Protein AF-A0A847LIS9-F1 (afdb_monomer_lite)

Foldseek 3Di:
DDDDDDDDPDPPPPVPDPPPPPLPLQPFPAWAWAWDDDPPLQVQKTKTFIFGAHVPGHTDADPNHDPVVCVVCVVVSVVRVVVNCCCPVPVVVVKDKDWPDKDFDDLVRLLCLQQQPDPDFDPSSPPVSSVVSSVVCVVQVPFWTKMKIWMWIQDPVRDIDIWIKIWIWGCDPDRPDTIMIMIHGRDDPPDPDDD

Structure (mmCIF, N/CA/C/O backbone):
data_AF-A0A847LIS9-F1
#
_entry.id   AF-A0A847LIS9-F1
#
loop_
_atom_site.group_PDB
_atom_site.id
_atom_site.type_symbol
_atom_site.label_atom_id
_atom_site.label_alt_id
_atom_site.label_comp_id
_atom_site.label_asym_id
_atom_site.label_entity_id
_atom_site.label_seq_id
_atom_site.pdbx_PDB_ins_code
_atom_site.Cartn_x
_atom_site.Cartn_y
_atom_site.Cartn_z
_atom_site.occupancy
_atom_site.B_iso_or_equiv
_atom_site.auth_seq_id
_atom_site.auth_comp_id
_atom_site.auth_asym_id
_atom_site.auth_atom_id
_atom_site.pdbx_PDB_model_num
ATOM 1 N N . MET A 1 1 ? -47.765 12.100 68.888 1.00 40.91 1 MET A N 1
ATOM 2 C CA . MET A 1 1 ? -46.438 11.444 68.879 1.00 40.91 1 MET A CA 1
ATOM 3 C C . MET A 1 1 ? -46.023 11.161 67.444 1.00 40.91 1 MET A C 1
ATOM 5 O O . MET A 1 1 ? -46.872 11.082 66.569 1.00 40.91 1 MET A O 1
ATOM 9 N N . VAL A 1 2 ? -44.715 11.180 67.219 1.00 39.94 2 VAL A N 1
ATOM 10 C CA . VAL A 1 2 ? -44.014 11.573 65.989 1.00 39.94 2 VAL A CA 1
ATOM 11 C C . VAL A 1 2 ? -44.046 10.501 64.884 1.00 39.94 2 VAL A C 1
ATOM 13 O O . VAL A 1 2 ? -43.904 9.316 65.154 1.00 39.94 2 VAL A O 1
ATOM 16 N N . ARG A 1 3 ? -44.211 10.958 63.632 1.00 44.00 3 ARG A N 1
ATOM 17 C CA . ARG A 1 3 ? -44.076 10.200 62.370 1.00 44.00 3 ARG A CA 1
ATOM 18 C C . ARG A 1 3 ? -42.612 9.832 62.064 1.00 44.00 3 ARG A C 1
ATOM 20 O O . ARG A 1 3 ? -41.759 10.705 62.203 1.00 44.00 3 ARG A O 1
ATOM 27 N N . PRO A 1 4 ? -42.378 8.703 61.378 1.00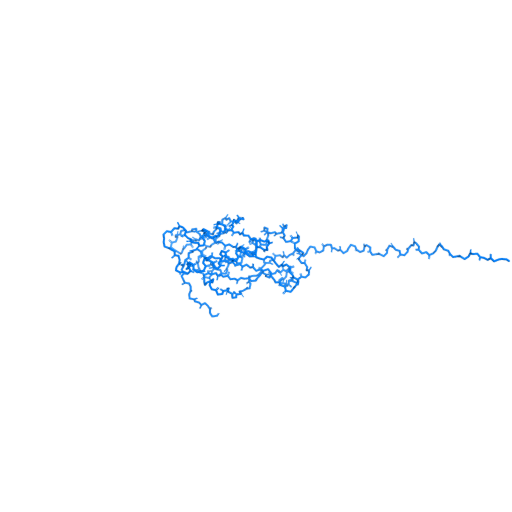 50.84 4 PRO A N 1
ATOM 28 C CA . PRO A 1 4 ? -41.401 8.606 60.288 1.00 50.84 4 PRO A CA 1
ATOM 29 C C . PRO A 1 4 ? -42.173 8.313 58.980 1.00 50.84 4 PRO A C 1
ATOM 31 O O . PRO A 1 4 ? -42.824 7.286 58.856 1.00 50.84 4 PRO A O 1
ATOM 34 N N . ARG A 1 5 ? -42.428 9.258 58.065 1.00 43.56 5 ARG A N 1
ATOM 35 C CA . ARG A 1 5 ? -41.539 9.911 57.080 1.00 43.56 5 ARG A CA 1
ATOM 36 C C . ARG A 1 5 ? -40.676 8.949 56.244 1.00 43.56 5 ARG A C 1
ATOM 38 O O . ARG A 1 5 ? -39.644 8.483 56.693 1.00 43.56 5 ARG A O 1
ATOM 45 N N . CYS A 1 6 ? -41.112 8.816 54.986 1.00 43.69 6 CYS A N 1
ATOM 46 C CA . CYS A 1 6 ? -40.311 8.892 53.760 1.00 43.69 6 CYS A CA 1
ATOM 47 C C . CYS A 1 6 ? -39.186 7.869 53.553 1.00 43.69 6 CYS A C 1
ATOM 49 O O . CYS A 1 6 ? -38.056 8.177 53.898 1.00 43.69 6 CYS A O 1
ATOM 51 N N . LEU A 1 7 ? -39.446 6.764 52.834 1.00 46.50 7 LEU A N 1
ATOM 52 C CA . LEU A 1 7 ? -38.414 6.132 51.984 1.00 46.50 7 LEU A CA 1
ATOM 53 C C . LEU A 1 7 ? -38.957 5.089 50.981 1.00 46.50 7 LEU A C 1
ATOM 55 O O . LEU A 1 7 ? -38.409 4.011 50.850 1.00 46.50 7 LEU A O 1
ATOM 59 N N . PHE A 1 8 ? -40.041 5.377 50.251 1.00 42.62 8 PHE A N 1
ATOM 60 C CA . PHE A 1 8 ? -40.484 4.502 49.140 1.00 42.62 8 PHE A CA 1
ATOM 61 C C . PHE A 1 8 ? -40.988 5.301 47.926 1.00 42.62 8 PHE A C 1
ATOM 63 O O . PHE A 1 8 ? -41.976 4.973 47.280 1.00 42.62 8 PHE A O 1
ATOM 70 N N . ARG A 1 9 ? -40.303 6.405 47.617 1.00 45.56 9 ARG A N 1
ATOM 71 C CA . ARG A 1 9 ? -40.480 7.174 46.375 1.00 45.56 9 ARG A CA 1
ATOM 72 C C . ARG A 1 9 ? -39.111 7.486 45.782 1.00 45.56 9 ARG A C 1
ATOM 74 O O . ARG A 1 9 ? -38.687 8.629 45.843 1.00 45.56 9 ARG A O 1
ATOM 81 N N . LEU A 1 10 ? -38.386 6.474 45.300 1.00 44.41 10 LEU A N 1
ATOM 82 C CA . LEU A 1 10 ? -37.158 6.689 44.512 1.00 44.41 10 LEU A CA 1
ATOM 83 C C . LEU A 1 10 ? -36.644 5.426 43.795 1.00 44.41 10 LEU A C 1
ATOM 85 O O . LEU A 1 10 ? -35.454 5.296 43.552 1.00 44.41 10 LEU A O 1
ATOM 89 N N . MET A 1 11 ? -37.522 4.483 43.434 1.00 47.94 11 MET A N 1
ATOM 90 C CA . MET A 1 11 ? -37.120 3.246 42.737 1.00 47.94 11 MET A CA 1
ATOM 91 C C . MET A 1 11 ? -37.977 2.952 41.498 1.00 47.94 11 MET A C 1
ATOM 93 O O . MET A 1 11 ? -38.316 1.811 41.206 1.00 47.94 11 MET A O 1
ATOM 97 N N . SER A 1 12 ? -38.370 3.994 40.761 1.00 46.59 12 SER A N 1
ATOM 98 C CA . SER A 1 12 ? -39.067 3.812 39.473 1.00 46.59 12 SER A CA 1
ATOM 99 C C . SER A 1 12 ? -38.697 4.845 38.402 1.00 46.59 12 SER A C 1
ATOM 101 O O . SER A 1 12 ? -39.251 4.803 37.313 1.00 46.59 12 SER A O 1
ATOM 103 N N . CYS A 1 13 ? -37.726 5.730 38.669 1.00 43.84 13 CYS A N 1
ATOM 104 C CA . CYS A 1 13 ? -37.210 6.693 37.683 1.00 43.84 13 CYS A CA 1
ATOM 105 C C . CYS A 1 13 ? -35.826 6.317 37.123 1.00 43.84 13 CYS A C 1
ATOM 107 O O . CYS A 1 13 ? -35.223 7.116 36.417 1.00 43.84 13 CYS A O 1
ATOM 109 N N . LEU A 1 14 ? -35.324 5.110 37.407 1.00 44.28 14 LEU A N 1
ATOM 110 C CA . LEU A 1 14 ? -34.078 4.587 36.832 1.00 44.28 14 LEU A CA 1
ATOM 111 C C . LEU A 1 14 ? -34.353 3.478 35.801 1.00 44.28 14 LEU A C 1
ATOM 113 O O . LEU A 1 14 ? -33.676 2.463 35.752 1.00 44.28 14 LEU A O 1
ATOM 117 N N . TRP A 1 15 ? -35.392 3.675 34.994 1.00 40.94 15 TRP A N 1
ATOM 118 C CA . TRP A 1 15 ? -35.459 3.151 33.626 1.00 40.94 15 TRP A CA 1
ATOM 119 C C . TRP A 1 15 ? -35.313 4.322 32.643 1.00 40.94 15 TRP A C 1
ATOM 121 O O . TRP A 1 15 ? -35.933 4.382 31.585 1.00 40.94 15 TRP A O 1
ATOM 131 N N . LEU A 1 16 ? -34.487 5.302 33.032 1.00 41.91 16 LEU A N 1
ATOM 132 C CA . LEU A 1 16 ? -33.875 6.212 32.088 1.00 41.91 16 LEU A CA 1
ATOM 133 C C . LEU A 1 16 ? -32.873 5.397 31.267 1.00 41.91 16 LEU A C 1
ATOM 135 O O . LEU A 1 16 ? -31.856 4.944 31.781 1.00 41.91 16 LEU A O 1
ATOM 139 N N . VAL A 1 17 ? -33.160 5.315 29.973 1.00 47.50 17 VAL A N 1
ATOM 140 C CA . VAL A 1 17 ? -32.121 5.363 28.947 1.00 47.50 17 VAL A CA 1
ATOM 141 C C . VAL A 1 17 ? -31.219 4.121 28.930 1.00 47.50 17 VAL A C 1
ATOM 143 O O . VAL A 1 17 ? -30.001 4.208 28.897 1.00 47.50 17 VAL A O 1
ATOM 146 N N . THR A 1 18 ? -31.820 2.944 28.768 1.00 44.47 18 THR A N 1
ATOM 147 C CA . THR A 1 18 ? -31.329 2.050 27.708 1.00 44.47 18 THR A CA 1
ATOM 148 C C . THR A 1 18 ? -31.983 2.482 26.399 1.00 44.47 18 THR A C 1
ATOM 150 O O . THR A 1 18 ? -32.662 1.720 25.715 1.00 44.47 18 THR A O 1
ATOM 153 N N . VAL A 1 19 ? -31.764 3.751 26.026 1.00 46.00 19 VAL A N 1
ATOM 154 C CA . VAL A 1 19 ? -31.604 4.047 24.609 1.00 46.00 19 VAL A CA 1
ATOM 155 C C . VAL A 1 19 ? -30.445 3.146 24.243 1.00 46.00 19 VAL A C 1
ATOM 157 O O . VAL A 1 19 ? -29.315 3.373 24.672 1.00 46.00 19 VAL A O 1
ATOM 160 N N . ALA A 1 20 ? -30.775 2.043 23.579 1.00 42.84 20 ALA A N 1
ATOM 161 C CA . ALA A 1 20 ? -29.871 1.401 22.667 1.00 42.84 20 ALA A CA 1
ATOM 162 C C . ALA A 1 20 ? -29.345 2.538 21.796 1.00 42.84 20 ALA A C 1
ATOM 164 O O . ALA A 1 20 ? -29.971 2.927 20.813 1.00 42.84 20 ALA A O 1
ATOM 165 N N . LEU A 1 21 ? -28.237 3.147 22.228 1.00 36.59 21 LEU A N 1
ATOM 166 C CA . LEU A 1 21 ? -27.298 3.715 21.298 1.00 36.59 21 LEU A CA 1
ATOM 167 C C . LEU A 1 21 ? -27.126 2.568 20.315 1.00 36.59 21 LEU A C 1
ATOM 169 O O . LEU A 1 21 ? -26.730 1.479 20.757 1.00 36.59 21 LEU A O 1
ATOM 173 N N . PRO A 1 22 ? -27.520 2.727 19.040 1.00 38.22 22 PRO A N 1
ATOM 174 C CA . PRO A 1 22 ? -27.009 1.797 18.069 1.00 38.22 22 PRO A CA 1
ATOM 175 C C . PRO A 1 22 ? -25.507 1.784 18.346 1.00 38.22 22 PRO A C 1
ATOM 177 O O . PRO A 1 22 ? -24.884 2.844 18.461 1.00 38.22 22 PRO A O 1
ATOM 180 N N . LEU A 1 23 ? -24.950 0.595 18.586 1.00 39.81 23 LEU A N 1
ATOM 181 C CA . LEU A 1 23 ? -23.558 0.369 18.257 1.00 39.81 23 LEU A CA 1
ATOM 182 C C . LEU A 1 23 ? -23.500 0.771 16.784 1.00 39.81 23 LEU A C 1
ATOM 184 O O . LEU A 1 23 ? -23.815 -0.028 15.905 1.00 39.81 23 LEU A O 1
ATOM 188 N N . VAL A 1 24 ? -23.257 2.052 16.518 1.00 43.56 24 VAL A N 1
ATOM 189 C CA . VAL A 1 24 ? -22.942 2.529 15.190 1.00 43.56 24 VAL A CA 1
ATOM 190 C C . VAL A 1 24 ? -21.532 2.009 15.023 1.00 43.56 24 VAL A C 1
ATOM 192 O O . VAL A 1 24 ? -20.557 2.670 15.359 1.00 43.56 24 VAL A O 1
ATOM 195 N N . ALA A 1 25 ? -21.440 0.738 14.631 1.00 46.81 25 ALA A N 1
ATOM 196 C CA . ALA A 1 25 ? -20.312 0.278 13.865 1.00 46.81 25 ALA A CA 1
ATOM 197 C C . ALA A 1 25 ? -20.279 1.246 12.690 1.00 46.81 25 ALA A C 1
ATOM 199 O O . ALA A 1 25 ? -21.174 1.215 11.840 1.00 46.81 25 ALA A O 1
ATOM 200 N N . ALA A 1 26 ? -19.363 2.209 12.732 1.00 52.19 26 ALA A N 1
ATOM 201 C CA . ALA A 1 26 ? -19.129 3.063 11.593 1.00 52.19 26 ALA A CA 1
ATOM 202 C C . ALA A 1 26 ? -18.558 2.160 10.509 1.00 52.19 26 ALA A C 1
ATOM 204 O O . ALA A 1 26 ? -17.361 1.900 10.440 1.00 52.19 26 ALA A O 1
ATOM 205 N N . THR A 1 27 ? -19.476 1.601 9.736 1.00 66.25 27 THR A N 1
ATOM 206 C CA . THR A 1 27 ? -19.196 0.810 8.558 1.00 66.25 27 THR A CA 1
ATOM 207 C C . THR A 1 27 ? -18.900 1.843 7.491 1.00 66.25 27 THR A C 1
ATOM 209 O O . THR A 1 27 ? -19.782 2.523 6.974 1.00 66.25 27 THR A O 1
ATOM 212 N N . PHE A 1 28 ? -17.617 2.107 7.281 1.00 74.69 28 PHE A N 1
ATOM 213 C CA . PHE A 1 28 ? -17.213 2.876 6.119 1.00 74.69 28 PHE A CA 1
ATOM 214 C C . PHE A 1 28 ? -17.526 2.032 4.878 1.00 74.69 28 PHE A C 1
ATOM 216 O O . PHE A 1 28 ? -17.356 0.816 4.891 1.00 74.69 28 PHE A O 1
ATOM 223 N N . ASP A 1 29 ? -17.964 2.664 3.796 1.00 78.69 29 ASP A N 1
ATOM 224 C CA . ASP A 1 29 ? -18.282 1.954 2.551 1.00 78.69 29 ASP A CA 1
ATOM 225 C C . ASP A 1 29 ? -17.094 1.953 1.593 1.00 78.69 29 ASP A C 1
ATOM 227 O O . ASP A 1 29 ? -16.900 1.046 0.776 1.00 78.69 29 ASP A O 1
ATOM 231 N N . THR A 1 30 ? -16.295 3.018 1.653 1.00 83.88 30 THR A N 1
ATOM 232 C CA . THR A 1 30 ? -15.177 3.224 0.739 1.00 83.88 30 THR A CA 1
ATOM 233 C C . THR A 1 30 ? -13.990 3.866 1.440 1.00 83.88 30 THR A C 1
ATOM 235 O O . THR A 1 30 ? -14.094 4.431 2.528 1.00 83.88 30 THR A O 1
ATOM 238 N N . ILE A 1 31 ? -12.835 3.741 0.796 1.00 87.44 31 ILE A N 1
ATOM 239 C CA . ILE A 1 31 ? -11.571 4.322 1.226 1.00 87.44 31 ILE A CA 1
ATOM 240 C C . ILE A 1 31 ? -11.095 5.261 0.128 1.00 87.44 31 ILE A C 1
ATOM 242 O O . ILE A 1 31 ? -11.273 4.972 -1.056 1.00 87.44 31 ILE A O 1
ATOM 246 N N . ARG A 1 32 ? -10.448 6.350 0.532 1.00 90.12 32 ARG A N 1
ATOM 247 C CA . ARG A 1 32 ? -9.681 7.232 -0.344 1.00 90.12 32 ARG A CA 1
ATOM 248 C C . ARG A 1 32 ? -8.241 7.296 0.149 1.00 90.12 32 ARG A C 1
ATOM 250 O O . ARG A 1 32 ? -7.999 7.453 1.343 1.00 90.12 32 ARG A O 1
ATOM 257 N N . LEU A 1 33 ? -7.290 7.199 -0.777 1.00 89.62 33 LEU A N 1
ATOM 258 C CA . LEU A 1 33 ? -5.871 7.375 -0.472 1.00 89.62 33 LEU A CA 1
ATOM 259 C C . LEU A 1 33 ? -5.437 8.817 -0.744 1.00 89.62 33 LEU A C 1
ATOM 261 O O . LEU A 1 33 ? -5.523 9.301 -1.875 1.00 89.62 33 LEU A O 1
ATOM 265 N N . GLU A 1 34 ? -4.944 9.502 0.282 1.00 89.69 34 GLU A N 1
ATOM 266 C CA . GLU A 1 34 ? -4.419 10.863 0.162 1.00 89.69 34 GLU A CA 1
ATOM 267 C C . GLU A 1 34 ? -2.890 10.853 0.136 1.00 89.69 34 GLU A C 1
ATOM 269 O O . GLU A 1 34 ? -2.278 10.345 1.078 1.00 89.69 34 GLU A O 1
ATOM 274 N N . PRO A 1 35 ? -2.241 11.387 -0.914 1.00 88.31 35 PRO A N 1
ATOM 275 C CA . PRO A 1 35 ? -0.788 11.386 -1.004 1.00 88.31 35 PRO A CA 1
ATOM 276 C C . PRO A 1 35 ? -0.133 12.098 0.183 1.00 88.31 35 PRO A C 1
ATOM 278 O O . PRO A 1 35 ? -0.534 13.192 0.594 1.00 88.31 35 PRO A O 1
ATOM 281 N N . ARG A 1 36 ? 0.924 11.488 0.710 1.00 86.00 36 ARG A N 1
ATOM 282 C CA . ARG A 1 36 ? 1.802 12.058 1.730 1.00 86.00 36 ARG A CA 1
ATOM 283 C C . ARG A 1 36 ? 3.247 11.920 1.279 1.00 86.00 36 ARG A C 1
ATOM 285 O O . ARG A 1 36 ? 3.609 10.993 0.557 1.00 86.00 36 ARG A O 1
ATOM 292 N N . LEU A 1 37 ? 4.088 12.837 1.744 1.00 81.12 37 LEU A N 1
ATOM 293 C CA . LEU A 1 37 ? 5.520 12.751 1.490 1.00 81.12 37 LEU A CA 1
ATOM 294 C C . LEU A 1 37 ? 6.088 11.493 2.157 1.00 81.12 37 LEU A C 1
ATOM 296 O O . LEU A 1 37 ? 5.845 11.218 3.342 1.00 81.12 37 LEU A O 1
ATOM 300 N N . ALA A 1 38 ? 6.841 10.722 1.375 1.00 77.44 38 ALA A N 1
ATOM 301 C CA . ALA A 1 38 ? 7.662 9.653 1.910 1.00 77.44 38 ALA A CA 1
ATOM 302 C C . ALA A 1 38 ? 8.771 10.260 2.795 1.00 77.44 38 ALA A C 1
ATOM 304 O O . ALA A 1 38 ? 9.231 11.374 2.527 1.00 77.44 38 ALA A O 1
ATOM 305 N N . PRO A 1 39 ? 9.192 9.572 3.870 1.00 72.56 39 PRO A N 1
ATOM 306 C CA . PRO A 1 39 ? 10.377 9.969 4.622 1.00 72.56 39 PRO A CA 1
ATOM 307 C C . PRO A 1 39 ? 11.616 10.060 3.719 1.00 72.56 39 PRO A C 1
ATOM 309 O O . PRO A 1 39 ? 11.701 9.378 2.699 1.00 72.56 39 PRO A O 1
ATOM 312 N N . ALA A 1 40 ? 12.603 10.864 4.119 1.00 71.44 40 ALA A N 1
ATOM 313 C CA . ALA A 1 40 ? 13.908 10.858 3.458 1.00 71.44 40 ALA A CA 1
ATOM 314 C C . ALA A 1 40 ? 14.533 9.447 3.508 1.00 71.44 40 ALA A C 1
ATOM 316 O O . ALA A 1 40 ? 14.424 8.764 4.530 1.00 71.44 40 ALA A O 1
ATOM 317 N N . GLY A 1 41 ? 15.174 9.013 2.418 1.00 67.75 41 GLY A N 1
ATOM 318 C CA . GLY A 1 41 ? 15.718 7.660 2.270 1.00 67.75 41 GLY A CA 1
ATOM 319 C C . GLY A 1 41 ? 14.695 6.605 1.827 1.00 67.75 41 GLY A C 1
ATOM 320 O O . GLY A 1 41 ? 14.962 5.409 1.940 1.00 67.75 41 GLY A O 1
ATOM 321 N N . TRP A 1 42 ? 13.482 7.011 1.431 1.00 76.19 42 TRP A N 1
ATOM 322 C CA . TRP A 1 42 ? 12.415 6.138 0.915 1.00 76.19 42 TRP A CA 1
ATOM 323 C C . TRP A 1 42 ? 11.970 6.603 -0.485 1.00 76.19 42 TRP A C 1
ATOM 325 O O . TRP A 1 42 ? 10.781 6.720 -0.775 1.00 76.19 42 TRP A O 1
ATOM 335 N N . GLU A 1 43 ? 12.921 6.908 -1.368 1.00 70.44 43 GLU A N 1
ATOM 336 C CA . GLU A 1 43 ? 12.692 7.620 -2.636 1.00 70.44 43 GLU A CA 1
ATOM 337 C C . GLU A 1 43 ? 11.774 6.867 -3.618 1.00 70.44 43 GLU A C 1
ATOM 339 O O . GLU A 1 43 ? 11.084 7.494 -4.422 1.00 70.44 43 GLU A O 1
ATOM 344 N N . ASN A 1 44 ? 11.713 5.535 -3.530 1.00 70.81 44 ASN A N 1
ATOM 345 C CA . ASN A 1 44 ? 10.813 4.702 -4.339 1.00 70.81 44 ASN A CA 1
ATOM 346 C C . ASN A 1 44 ? 9.554 4.241 -3.598 1.00 70.81 44 ASN A C 1
ATOM 348 O O . ASN A 1 44 ? 8.804 3.404 -4.107 1.00 70.81 44 ASN A O 1
ATOM 352 N N . ALA A 1 45 ? 9.329 4.751 -2.388 1.00 79.38 45 ALA A N 1
ATOM 353 C CA . ALA A 1 45 ? 8.095 4.498 -1.679 1.00 79.38 45 ALA A CA 1
ATOM 354 C C . ALA A 1 45 ? 7.034 5.530 -2.071 1.00 79.38 45 ALA A C 1
ATOM 356 O O . ALA A 1 45 ? 7.319 6.704 -2.330 1.00 79.38 45 ALA A O 1
ATOM 357 N N . ARG A 1 46 ? 5.775 5.103 -2.072 1.00 85.38 46 ARG A N 1
ATOM 358 C CA . ARG A 1 46 ? 4.626 6.012 -2.071 1.00 85.38 46 ARG A CA 1
ATOM 359 C C . ARG A 1 46 ? 3.939 5.895 -0.733 1.00 85.38 46 ARG A C 1
ATOM 361 O O . ARG A 1 46 ? 3.742 4.793 -0.225 1.00 85.38 46 ARG A O 1
ATOM 368 N N . ARG A 1 47 ? 3.599 7.035 -0.144 1.00 87.12 47 ARG A N 1
ATOM 369 C CA . ARG A 1 47 ? 2.940 7.079 1.151 1.00 87.12 47 ARG A CA 1
ATOM 370 C C . ARG A 1 47 ? 1.577 7.716 1.003 1.00 87.12 47 ARG A C 1
ATOM 372 O O . ARG A 1 47 ? 1.430 8.744 0.349 1.00 87.12 47 ARG A O 1
ATOM 379 N N . TYR A 1 48 ? 0.605 7.096 1.644 1.00 90.12 48 TYR A N 1
ATOM 380 C CA . TYR A 1 48 ? -0.778 7.505 1.612 1.00 90.12 48 TYR A CA 1
ATOM 381 C C . TYR A 1 48 ? -1.341 7.561 3.016 1.00 90.12 48 TYR A C 1
ATOM 383 O O . TYR A 1 48 ? -1.026 6.738 3.874 1.00 90.12 48 TYR A O 1
ATOM 391 N N . GLU A 1 49 ? -2.193 8.540 3.238 1.00 89.88 49 GLU A N 1
ATOM 392 C CA . GLU A 1 49 ? -3.108 8.560 4.358 1.00 89.88 49 GLU A CA 1
ATOM 393 C C . GLU A 1 49 ? -4.426 7.915 3.933 1.00 89.88 49 GLU A C 1
ATOM 395 O O . GLU A 1 49 ? -4.912 8.156 2.826 1.00 89.88 49 GLU A O 1
ATOM 400 N N . ILE A 1 50 ? -4.969 7.059 4.793 1.00 88.44 50 ILE A N 1
ATOM 401 C CA . ILE A 1 50 ? -6.214 6.338 4.534 1.00 88.44 50 ILE A CA 1
ATOM 402 C C . ILE A 1 50 ? -7.363 7.162 5.118 1.00 88.44 50 ILE A C 1
ATOM 404 O O . ILE A 1 50 ? -7.485 7.288 6.340 1.00 88.44 50 ILE A O 1
ATOM 408 N N . ALA A 1 51 ? -8.198 7.716 4.242 1.00 87.94 51 ALA A N 1
ATOM 409 C CA . ALA A 1 51 ? -9.452 8.361 4.609 1.00 87.94 51 ALA A CA 1
ATOM 410 C C . ALA A 1 51 ? -10.609 7.367 4.442 1.00 87.94 51 ALA A C 1
ATOM 412 O O . ALA A 1 51 ? -10.755 6.742 3.388 1.00 87.94 51 ALA A O 1
ATOM 413 N N . TYR A 1 52 ? -11.427 7.231 5.483 1.00 84.62 52 TYR A N 1
ATOM 414 C CA . TYR A 1 52 ? -12.598 6.357 5.510 1.00 84.62 52 TYR A CA 1
ATOM 415 C C . TYR A 1 52 ? -13.838 7.172 5.174 1.00 84.62 52 TYR A C 1
ATOM 417 O O . TYR A 1 52 ? -14.043 8.234 5.759 1.00 84.62 52 TYR A O 1
ATOM 425 N N . LEU A 1 53 ? -14.654 6.695 4.238 1.00 85.62 53 LEU A N 1
ATOM 426 C CA . LEU A 1 53 ? -15.829 7.419 3.768 1.00 85.62 53 LEU A CA 1
ATOM 427 C C . LEU A 1 53 ? -17.112 6.652 4.102 1.00 85.62 53 LEU A C 1
ATOM 429 O O . LEU A 1 53 ? -17.210 5.447 3.849 1.00 85.62 53 LEU A O 1
ATOM 433 N N . ALA A 1 54 ? -18.098 7.370 4.630 1.00 83.12 54 ALA A N 1
ATOM 434 C CA . ALA A 1 54 ? -19.448 6.883 4.876 1.00 83.12 54 ALA A CA 1
ATOM 435 C C . ALA A 1 54 ? -20.235 6.705 3.569 1.00 83.12 54 ALA A C 1
ATOM 437 O O . ALA A 1 54 ? -19.829 7.167 2.492 1.00 83.12 54 ALA A O 1
ATOM 438 N N . THR A 1 55 ? -21.423 6.111 3.680 1.00 77.00 55 THR A N 1
ATOM 439 C CA . THR A 1 55 ? -22.412 6.086 2.601 1.00 77.00 55 THR A CA 1
ATOM 440 C C . THR A 1 55 ? -22.717 7.509 2.131 1.00 77.00 55 THR A C 1
ATOM 442 O O . THR A 1 55 ? -23.190 8.341 2.899 1.00 77.00 55 THR A O 1
ATOM 445 N N . GLY A 1 56 ? -22.437 7.804 0.859 1.00 75.44 56 GLY A N 1
ATOM 446 C CA . GLY A 1 56 ? -22.588 9.150 0.286 1.00 75.44 56 GLY A CA 1
ATOM 447 C C . GLY A 1 56 ? -21.287 9.951 0.162 1.00 75.44 56 GLY A C 1
ATOM 448 O O . GLY A 1 56 ? -21.313 11.048 -0.391 1.00 75.44 56 GLY A O 1
ATOM 449 N N . GLY A 1 57 ? -20.150 9.396 0.594 1.00 78.19 57 GLY A N 1
ATOM 450 C CA . GLY A 1 57 ? -18.821 9.971 0.358 1.00 78.19 57 GLY A CA 1
ATOM 451 C C . GLY A 1 57 ? -18.371 11.008 1.389 1.00 78.19 57 GLY A C 1
ATOM 452 O O . GLY A 1 57 ? -17.328 11.632 1.197 1.00 78.19 57 GLY A O 1
ATOM 453 N N . GLU A 1 58 ? -19.131 11.191 2.471 1.00 82.06 58 GLU A N 1
ATOM 454 C CA . GLU A 1 58 ? -18.708 11.997 3.616 1.00 82.06 58 GLU A CA 1
ATOM 455 C C . GLU A 1 58 ? -17.530 11.326 4.324 1.00 82.06 58 GLU A C 1
ATOM 457 O O . GLU A 1 58 ? -17.523 10.116 4.546 1.00 82.06 58 GLU A O 1
ATOM 462 N N . GLU A 1 59 ? -16.517 12.112 4.666 1.00 83.31 59 GLU A N 1
ATOM 463 C CA . GLU A 1 59 ? -15.339 11.608 5.353 1.00 83.31 59 GLU A CA 1
ATOM 464 C C . GLU A 1 59 ? -15.614 11.417 6.841 1.00 83.31 59 GLU A C 1
ATOM 466 O O . GLU A 1 59 ? -16.015 12.348 7.539 1.00 83.31 59 GLU A O 1
ATOM 471 N N . LEU A 1 60 ? -15.384 10.199 7.327 1.00 76.44 60 LEU A N 1
ATOM 472 C CA . LEU A 1 60 ? -15.650 9.836 8.708 1.00 76.44 60 LEU A CA 1
ATOM 473 C C . LEU A 1 60 ? -14.613 10.454 9.648 1.00 76.44 60 LEU A C 1
ATOM 475 O O . LEU A 1 60 ? -13.397 10.320 9.466 1.00 76.44 60 LEU A O 1
ATOM 479 N N . GLY A 1 61 ? -15.120 11.106 10.693 1.00 65.88 61 GLY A N 1
ATOM 480 C CA . GLY A 1 61 ? -14.325 11.648 11.783 1.00 65.88 61 GLY A CA 1
ATOM 481 C C . GLY A 1 61 ? -13.726 10.555 12.671 1.00 65.88 61 GLY A C 1
ATOM 482 O O . GLY A 1 61 ? -14.223 9.442 12.804 1.00 65.88 61 GLY A O 1
ATOM 483 N N . GLU A 1 62 ? -12.631 10.892 13.343 1.00 60.50 62 GLU A N 1
ATOM 484 C CA . GLU A 1 62 ? -11.789 9.956 14.087 1.00 60.50 62 GLU A CA 1
ATOM 485 C C . GLU A 1 62 ? -12.374 9.166 15.283 1.00 60.50 62 GLU A C 1
ATOM 487 O O . GLU A 1 62 ? -11.736 8.152 15.603 1.00 60.50 62 GLU A O 1
ATOM 492 N N . PRO A 1 63 ? -13.475 9.543 15.970 1.00 51.16 63 PRO A N 1
ATOM 493 C CA . PRO A 1 63 ? -13.997 8.739 17.081 1.00 51.16 63 PRO A CA 1
ATOM 494 C C . PRO A 1 63 ? -14.833 7.528 16.635 1.00 51.16 63 PRO A C 1
ATOM 496 O O . PRO A 1 63 ? -15.065 6.635 17.447 1.00 51.16 63 PRO A O 1
ATOM 499 N N . ASP A 1 64 ? -15.219 7.455 15.361 1.00 54.59 64 ASP A N 1
ATOM 500 C CA . ASP A 1 64 ? -16.222 6.497 14.888 1.00 54.59 64 ASP A CA 1
ATOM 501 C C . ASP A 1 64 ? -15.650 5.113 14.537 1.00 54.59 64 ASP A C 1
ATOM 503 O O . ASP A 1 64 ? -16.403 4.151 14.419 1.00 54.59 64 ASP A O 1
ATOM 507 N N . PHE A 1 65 ? -14.319 4.968 14.438 1.00 61.00 65 PHE A N 1
ATOM 508 C CA . PHE A 1 65 ? -13.677 3.709 14.033 1.00 61.00 65 PHE A CA 1
ATOM 509 C C . PHE A 1 65 ? -12.736 3.136 15.118 1.00 61.00 65 PHE A C 1
ATOM 511 O O . PHE A 1 65 ? -11.533 3.446 15.130 1.00 61.00 65 PHE A O 1
ATOM 518 N N . PRO A 1 66 ? -13.256 2.317 16.060 1.00 58.66 66 PRO A N 1
ATOM 519 C CA . PRO A 1 66 ? -12.481 1.740 17.153 1.00 58.66 66 PRO A CA 1
ATOM 520 C C . PRO A 1 66 ? -11.391 0.785 16.659 1.00 58.66 66 PRO A C 1
ATOM 522 O O . PRO A 1 66 ? -11.637 -0.083 15.828 1.00 58.66 66 PRO A O 1
ATOM 525 N N . LEU A 1 67 ? -10.199 0.868 17.257 1.00 58.31 67 LEU A N 1
ATOM 526 C CA . LEU A 1 67 ? -9.032 0.017 16.958 1.00 58.31 67 LEU A CA 1
ATOM 527 C C . LEU A 1 67 ? -9.333 -1.494 16.923 1.00 58.31 67 LEU A C 1
ATOM 529 O O . LEU A 1 67 ? -8.815 -2.202 16.065 1.00 58.31 67 LEU A O 1
ATOM 533 N N . HIS A 1 68 ? -10.187 -1.985 17.824 1.00 59.97 68 HIS A N 1
ATOM 534 C CA . HIS A 1 68 ? -10.555 -3.402 17.893 1.00 59.97 68 HIS A CA 1
ATOM 535 C C . HIS A 1 68 ? -11.480 -3.844 16.747 1.00 59.97 68 HIS A C 1
ATOM 537 O O . HIS A 1 68 ? -11.401 -4.993 16.323 1.00 59.97 68 HIS A O 1
ATOM 543 N N . ALA A 1 69 ? -12.316 -2.940 16.227 1.00 60.69 69 ALA A N 1
ATOM 544 C CA . ALA A 1 69 ? -13.157 -3.196 15.059 1.00 60.69 69 ALA A CA 1
ATOM 545 C C . ALA A 1 69 ? -12.318 -3.190 13.771 1.00 60.69 69 ALA A C 1
ATOM 547 O O . ALA A 1 69 ? -12.507 -4.040 12.908 1.00 60.69 69 ALA A O 1
ATOM 548 N N . LYS A 1 70 ? -11.289 -2.330 13.689 1.00 67.25 70 LYS A N 1
ATOM 549 C CA . LYS A 1 70 ? -10.390 -2.272 12.521 1.00 67.25 70 LYS A CA 1
ATOM 550 C C . LYS A 1 70 ? -9.700 -3.597 12.215 1.00 67.25 70 LYS A C 1
ATOM 552 O O . LYS A 1 70 ? -9.551 -3.956 11.056 1.00 67.25 70 LYS A O 1
ATOM 557 N N . ALA A 1 71 ? -9.268 -4.318 13.251 1.00 64.81 71 ALA A N 1
ATOM 558 C CA . ALA A 1 71 ? -8.628 -5.621 13.083 1.00 64.81 71 ALA A CA 1
ATOM 559 C C . ALA A 1 71 ? -9.599 -6.682 12.535 1.00 64.81 71 ALA A C 1
ATOM 561 O O . ALA A 1 71 ? -9.170 -7.595 11.839 1.00 64.81 71 ALA A O 1
ATOM 562 N N . GLN A 1 72 ? -10.896 -6.556 12.831 1.00 68.69 72 GLN A N 1
ATOM 563 C CA . GLN A 1 72 ? -11.941 -7.437 12.301 1.00 68.69 72 GLN A CA 1
ATOM 564 C C . GLN A 1 72 ? -12.330 -7.062 10.866 1.00 68.69 72 GLN A C 1
ATOM 566 O O . GLN A 1 72 ? -12.722 -7.924 10.089 1.00 68.69 72 GLN A O 1
ATOM 571 N N . GLU A 1 73 ? -12.176 -5.790 10.505 1.00 74.69 73 GLU A N 1
ATOM 572 C CA . GLU A 1 73 ? -12.482 -5.255 9.176 1.00 74.69 73 GLU A CA 1
ATOM 573 C C . GLU A 1 73 ? -11.247 -5.145 8.271 1.00 74.69 73 GLU A C 1
ATOM 575 O O . GLU A 1 73 ? -11.309 -4.565 7.187 1.00 74.69 73 GLU A O 1
ATOM 580 N N . ILE A 1 74 ? -10.116 -5.715 8.693 1.00 80.06 74 ILE A N 1
ATOM 581 C CA . ILE A 1 74 ? -8.826 -5.558 8.022 1.00 80.06 74 ILE A CA 1
ATOM 582 C C . ILE A 1 74 ? -8.869 -6.002 6.560 1.00 80.06 74 ILE A C 1
ATOM 584 O O . ILE A 1 74 ? -8.329 -5.317 5.696 1.00 80.06 74 ILE A O 1
ATOM 588 N N . ASP A 1 75 ? -9.587 -7.083 6.262 1.00 78.94 75 ASP A N 1
ATOM 589 C CA . ASP A 1 75 ? -9.748 -7.590 4.899 1.00 78.94 75 ASP A CA 1
ATOM 590 C C . ASP A 1 75 ? -10.499 -6.588 4.013 1.00 78.94 75 ASP A C 1
ATOM 592 O O . ASP A 1 75 ? -10.133 -6.373 2.856 1.00 78.94 75 ASP A O 1
ATOM 596 N N . PHE A 1 76 ? -11.508 -5.910 4.568 1.00 81.00 76 PHE A N 1
ATOM 597 C CA . PHE A 1 76 ? -12.275 -4.891 3.856 1.00 81.00 76 PHE A CA 1
ATOM 598 C C . PHE A 1 76 ? -11.457 -3.609 3.653 1.00 81.00 76 PHE A C 1
ATOM 600 O O . PHE A 1 76 ? -11.450 -3.044 2.555 1.00 81.00 76 PHE A O 1
ATOM 607 N N . ILE A 1 77 ? -10.684 -3.200 4.668 1.00 83.69 77 ILE A N 1
ATOM 608 C CA . ILE A 1 77 ? -9.728 -2.090 4.558 1.00 83.69 77 ILE A CA 1
ATOM 609 C C . ILE A 1 77 ? -8.718 -2.382 3.447 1.00 83.69 77 ILE A C 1
ATOM 611 O O . ILE A 1 77 ? -8.517 -1.557 2.556 1.00 83.69 77 ILE A O 1
ATOM 615 N N . MET A 1 78 ? -8.110 -3.569 3.464 1.00 86.38 78 MET A N 1
ATOM 616 C CA . MET A 1 78 ? -7.100 -3.957 2.484 1.00 86.38 78 MET A CA 1
ATOM 617 C C . MET A 1 78 ? -7.679 -4.072 1.072 1.00 86.38 78 MET A C 1
ATOM 619 O O . MET A 1 78 ? -7.036 -3.619 0.127 1.00 86.38 78 MET A O 1
ATOM 623 N N . ALA A 1 79 ? -8.903 -4.583 0.911 1.00 85.00 79 ALA A N 1
ATOM 624 C CA . ALA A 1 79 ? -9.588 -4.597 -0.380 1.00 85.00 79 ALA A CA 1
ATOM 625 C C . ALA A 1 79 ? -9.823 -3.175 -0.927 1.00 85.00 79 ALA A C 1
ATOM 627 O O . ALA A 1 79 ? -9.566 -2.907 -2.104 1.00 85.00 79 ALA A O 1
ATOM 628 N N . GLY A 1 80 ? -10.261 -2.240 -0.075 1.00 86.75 80 GLY A N 1
ATOM 629 C CA . GLY A 1 80 ? -10.434 -0.833 -0.445 1.00 86.75 80 GLY A CA 1
ATOM 630 C C . GLY A 1 80 ? -9.114 -0.146 -0.804 1.00 86.75 80 GLY A C 1
ATOM 631 O O . GLY A 1 80 ? -9.029 0.528 -1.832 1.00 86.75 80 GLY A O 1
ATOM 632 N N . VAL A 1 81 ? -8.071 -0.376 -0.001 1.00 88.81 81 VAL A N 1
ATOM 633 C CA . VAL A 1 81 ? -6.704 0.106 -0.246 1.00 88.81 81 VAL A CA 1
ATOM 634 C C . VAL A 1 81 ? -6.181 -0.384 -1.592 1.00 88.81 81 VAL A C 1
ATOM 636 O O . VAL A 1 81 ? -5.683 0.416 -2.380 1.00 88.81 81 VAL A O 1
ATOM 639 N N . VAL A 1 82 ? -6.310 -1.679 -1.877 1.00 88.38 82 VAL A N 1
ATOM 640 C CA . VAL A 1 82 ? -5.842 -2.277 -3.130 1.00 88.38 82 VAL A CA 1
ATOM 641 C C . VAL A 1 82 ? -6.567 -1.689 -4.332 1.00 88.38 82 VAL A C 1
ATOM 643 O O . VAL A 1 82 ? -5.924 -1.335 -5.317 1.00 88.38 82 VAL A O 1
ATOM 646 N N . ARG A 1 83 ? -7.889 -1.522 -4.253 1.00 87.94 83 ARG A N 1
ATOM 647 C CA . ARG A 1 83 ? -8.670 -0.911 -5.334 1.00 87.94 83 ARG A CA 1
ATOM 648 C C . ARG A 1 83 ? -8.201 0.513 -5.640 1.00 87.94 83 ARG A C 1
ATOM 650 O O . ARG A 1 83 ? -7.978 0.842 -6.804 1.00 87.94 83 ARG A O 1
ATOM 657 N N . GLU A 1 84 ? -8.025 1.341 -4.611 1.00 89.25 84 GLU A N 1
ATOM 658 C CA . GLU A 1 84 ? -7.506 2.707 -4.772 1.00 89.25 84 GLU A CA 1
ATOM 659 C C . GLU A 1 84 ? -6.071 2.714 -5.314 1.00 89.25 84 GLU A C 1
ATOM 661 O O . GLU A 1 84 ? -5.733 3.535 -6.165 1.00 89.25 84 GLU A O 1
ATOM 666 N N . LEU A 1 85 ? -5.229 1.786 -4.858 1.00 86.62 85 LEU A N 1
ATOM 667 C CA . LEU A 1 85 ? -3.855 1.619 -5.323 1.00 86.62 85 LEU A CA 1
ATOM 668 C C . LEU A 1 85 ? -3.801 1.265 -6.812 1.00 86.62 85 LEU A C 1
ATOM 670 O O . LEU A 1 85 ? -3.073 1.917 -7.559 1.00 86.62 85 LEU A O 1
ATOM 674 N N . LEU A 1 86 ? -4.597 0.291 -7.264 1.00 87.62 86 LEU A N 1
ATOM 675 C CA . LEU A 1 86 ? -4.700 -0.072 -8.680 1.00 87.62 86 LEU A CA 1
ATOM 676 C C . LEU A 1 86 ? -5.142 1.131 -9.522 1.00 87.62 86 LEU A C 1
ATOM 678 O O . LEU A 1 86 ? -4.510 1.460 -10.528 1.00 87.62 86 LEU A O 1
ATOM 682 N N . ALA A 1 87 ? -6.184 1.837 -9.078 1.00 87.88 87 ALA A N 1
ATOM 683 C CA . ALA A 1 87 ? -6.705 3.001 -9.784 1.00 87.88 87 ALA A CA 1
ATOM 684 C C . ALA A 1 87 ? -5.683 4.145 -9.888 1.00 87.88 87 ALA A C 1
ATOM 686 O O . ALA A 1 87 ? -5.615 4.805 -10.922 1.00 87.88 87 ALA A O 1
ATOM 687 N N . ARG A 1 88 ? -4.881 4.382 -8.843 1.00 86.88 88 ARG A N 1
ATOM 688 C CA . ARG A 1 88 ? -3.937 5.512 -8.773 1.00 86.88 88 ARG A CA 1
ATOM 689 C C . ARG A 1 88 ? -2.591 5.233 -9.422 1.00 86.88 88 ARG A C 1
ATOM 691 O O . ARG A 1 88 ? -2.064 6.103 -10.109 1.00 86.88 88 ARG A O 1
ATOM 698 N N . GLU A 1 89 ? -2.033 4.051 -9.190 1.00 83.38 89 GLU A N 1
ATOM 699 C CA . GLU A 1 89 ? -0.647 3.730 -9.555 1.00 83.38 89 GLU A CA 1
ATOM 700 C C . GLU A 1 89 ? -0.539 3.007 -10.898 1.00 83.38 89 GLU A C 1
ATOM 702 O O . GLU A 1 89 ? 0.502 3.074 -11.557 1.00 83.38 89 GLU A O 1
ATOM 707 N N . TYR A 1 90 ? -1.611 2.328 -11.315 1.00 81.19 90 TYR A N 1
ATOM 708 C CA . TYR A 1 90 ? -1.644 1.541 -12.547 1.00 81.19 90 TYR A CA 1
ATOM 709 C C . TYR A 1 90 ? -2.625 2.118 -13.571 1.00 81.19 90 TYR A C 1
ATOM 711 O O . TYR A 1 90 ? -2.288 2.188 -14.750 1.00 81.19 90 TYR A O 1
ATOM 719 N N . GLY A 1 91 ? -3.778 2.638 -13.134 1.00 81.31 91 GLY A N 1
ATOM 720 C CA . GLY A 1 91 ? -4.773 3.269 -14.013 1.00 81.31 91 GLY A CA 1
ATOM 721 C C . GLY A 1 91 ? -4.198 4.320 -14.984 1.00 81.31 91 GLY A C 1
ATOM 722 O O . GLY A 1 91 ? -4.431 4.209 -16.189 1.00 81.31 91 GLY A O 1
ATOM 723 N N . PRO A 1 92 ? -3.386 5.298 -14.528 1.00 81.31 92 PRO A N 1
ATOM 724 C CA . PRO A 1 92 ? -2.809 6.322 -15.404 1.00 81.31 92 PRO A CA 1
ATOM 725 C C . PRO A 1 92 ? -1.771 5.794 -16.399 1.00 81.31 92 PRO A C 1
ATOM 727 O O . PRO A 1 92 ? -1.485 6.463 -17.388 1.00 81.31 92 PRO A O 1
ATOM 730 N N . LYS A 1 93 ? -1.197 4.608 -16.157 1.00 76.19 93 LYS A N 1
ATOM 731 C CA . LYS A 1 93 ? -0.184 3.998 -17.033 1.00 76.19 93 LYS A CA 1
ATOM 732 C C . LYS A 1 93 ? -0.808 3.305 -18.251 1.00 76.19 93 LYS A C 1
ATOM 734 O O . LYS A 1 93 ? -0.080 2.755 -19.070 1.00 76.19 93 LYS A O 1
ATOM 739 N N . GLY A 1 94 ? -2.141 3.306 -18.370 1.00 64.06 94 GLY A N 1
ATOM 740 C CA . GLY A 1 94 ? -2.859 2.641 -19.461 1.00 64.06 94 GLY A CA 1
ATOM 741 C C . GLY A 1 94 ? -2.724 1.115 -19.444 1.00 64.06 94 GLY A C 1
ATOM 742 O O . GLY A 1 94 ? -3.087 0.461 -20.418 1.00 64.06 94 GLY A O 1
ATOM 743 N N . VAL A 1 95 ? -2.203 0.553 -18.351 1.00 74.12 95 VAL A N 1
ATOM 744 C CA . VAL A 1 95 ? -2.078 -0.889 -18.139 1.00 74.12 95 VAL A CA 1
ATOM 745 C C . VAL A 1 95 ? -3.328 -1.401 -17.443 1.00 74.12 95 VAL A C 1
ATOM 747 O O . VAL A 1 95 ? -3.870 -0.746 -16.549 1.00 74.12 95 VAL A O 1
ATOM 750 N N . LYS A 1 96 ? -3.790 -2.589 -17.831 1.00 80.19 96 LYS A N 1
ATOM 751 C CA . LYS A 1 96 ? -4.815 -3.275 -17.043 1.00 80.19 96 LYS A CA 1
ATOM 752 C C . LYS A 1 96 ? -4.107 -3.945 -15.880 1.00 80.19 96 LYS A C 1
ATOM 754 O O . LYS A 1 96 ? -3.195 -4.738 -16.098 1.00 80.19 96 LYS A O 1
ATOM 759 N N . ALA A 1 97 ? -4.510 -3.607 -14.664 1.00 83.44 97 ALA A N 1
ATOM 760 C CA . ALA A 1 97 ? -3.948 -4.196 -13.464 1.00 83.44 97 ALA A CA 1
ATOM 761 C C . ALA A 1 97 ? -5.057 -4.794 -12.605 1.00 83.44 97 ALA A C 1
ATOM 763 O O . ALA A 1 97 ? -6.098 -4.165 -12.409 1.00 83.44 97 ALA A O 1
ATOM 764 N N . ASP A 1 98 ? -4.815 -5.998 -12.102 1.00 85.31 98 ASP A N 1
ATOM 765 C CA . ASP A 1 98 ? -5.698 -6.682 -11.165 1.00 85.31 98 ASP A CA 1
ATOM 766 C C . ASP A 1 98 ? -4.878 -7.323 -10.046 1.00 85.31 98 ASP A C 1
ATOM 768 O O . ASP A 1 98 ? -3.737 -7.744 -10.252 1.00 85.31 98 ASP A O 1
ATOM 772 N N . THR A 1 99 ? -5.443 -7.385 -8.845 1.00 82.88 99 THR A N 1
ATOM 773 C CA . THR A 1 99 ? -4.765 -8.001 -7.703 1.00 82.88 99 THR A CA 1
ATOM 774 C C . THR A 1 99 ? -5.116 -9.471 -7.633 1.00 82.88 99 THR A C 1
ATOM 776 O O . THR A 1 99 ? -6.266 -9.837 -7.420 1.00 82.88 99 THR A O 1
ATOM 779 N N . GLN A 1 100 ? -4.102 -10.321 -7.767 1.00 86.06 100 GLN A N 1
ATOM 780 C CA . GLN A 1 100 ? -4.270 -11.763 -7.636 1.00 86.06 100 GLN A CA 1
ATOM 781 C C . GLN A 1 100 ? -4.363 -12.202 -6.175 1.00 86.06 100 GLN A C 1
ATOM 783 O O . GLN A 1 100 ? -5.109 -13.124 -5.854 1.00 86.06 100 GLN A O 1
ATOM 788 N N . ALA A 1 101 ? -3.577 -11.579 -5.292 1.00 84.56 101 ALA A N 1
ATOM 789 C CA . ALA A 1 101 ? -3.512 -11.964 -3.888 1.00 84.56 101 ALA A CA 1
ATOM 790 C C . ALA A 1 101 ? -3.038 -10.816 -2.993 1.00 84.56 101 ALA A C 1
ATOM 792 O O . ALA A 1 101 ? -2.179 -10.023 -3.380 1.00 84.56 101 ALA A O 1
ATOM 793 N N . VAL A 1 102 ? -3.547 -10.798 -1.761 1.00 87.94 102 VAL A N 1
ATOM 794 C CA . VAL A 1 102 ? -3.037 -9.990 -0.648 1.00 87.94 102 VAL A CA 1
ATOM 795 C C . VAL A 1 102 ? -2.824 -10.926 0.531 1.00 87.94 102 VAL A C 1
ATOM 797 O O . VAL A 1 102 ? -3.713 -11.704 0.865 1.00 87.94 102 VAL A O 1
ATOM 800 N N . ALA A 1 103 ? -1.648 -10.878 1.149 1.00 88.69 103 ALA A N 1
ATOM 801 C CA . ALA A 1 103 ? -1.321 -11.745 2.277 1.00 88.69 103 ALA A CA 1
ATOM 802 C C . ALA A 1 103 ? -0.455 -11.021 3.304 1.00 88.69 103 ALA A C 1
ATOM 804 O O . ALA A 1 103 ? 0.317 -10.128 2.949 1.00 88.69 103 ALA A O 1
ATOM 805 N N . THR A 1 104 ? -0.556 -11.431 4.569 1.00 89.81 104 THR A N 1
ATOM 806 C CA . THR A 1 104 ? 0.359 -10.990 5.628 1.00 89.81 104 THR A CA 1
ATOM 807 C C . THR A 1 104 ? 1.793 -11.394 5.296 1.00 89.81 104 THR A C 1
ATOM 809 O O . THR A 1 104 ? 2.024 -12.464 4.728 1.00 89.81 104 THR A O 1
ATOM 812 N N . ALA A 1 105 ? 2.754 -10.561 5.677 1.00 88.69 105 ALA A N 1
ATOM 813 C CA . ALA A 1 105 ? 4.175 -10.796 5.466 1.00 88.69 105 ALA A CA 1
ATOM 814 C C . ALA A 1 105 ? 4.965 -10.548 6.756 1.00 88.69 105 ALA A C 1
ATOM 816 O O . ALA A 1 105 ? 4.545 -9.802 7.635 1.00 88.69 105 ALA A O 1
ATOM 817 N N . THR A 1 106 ? 6.134 -11.161 6.868 1.00 90.38 106 THR A N 1
ATOM 818 C CA . THR A 1 106 ? 7.094 -10.887 7.944 1.00 90.38 106 THR A CA 1
ATOM 819 C C . THR A 1 106 ? 8.024 -9.729 7.574 1.00 90.38 106 THR A C 1
ATOM 821 O O . THR A 1 106 ? 8.195 -9.402 6.399 1.00 90.38 106 TH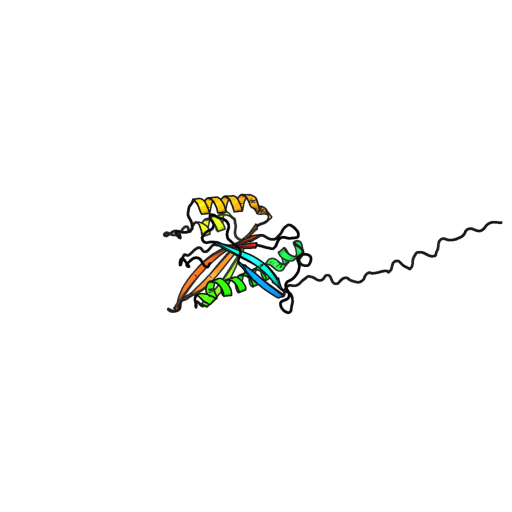R A O 1
ATOM 824 N N . ALA A 1 107 ? 8.683 -9.123 8.567 1.00 88.75 107 ALA A N 1
ATOM 825 C CA . ALA A 1 107 ? 9.684 -8.082 8.319 1.00 88.75 107 ALA A CA 1
ATOM 826 C C . ALA A 1 107 ? 10.820 -8.572 7.396 1.00 88.75 107 ALA A C 1
ATOM 828 O O . ALA A 1 107 ? 11.223 -7.849 6.485 1.00 88.75 107 ALA A O 1
ATOM 829 N N . ASP A 1 108 ? 11.277 -9.815 7.572 1.00 87.81 108 ASP A N 1
ATOM 830 C CA . ASP A 1 108 ? 12.330 -10.419 6.746 1.00 87.81 108 ASP A CA 1
ATOM 831 C C . ASP A 1 108 ? 11.890 -10.628 5.291 1.00 87.81 108 ASP A C 1
ATOM 833 O O . ASP A 1 108 ? 12.682 -10.425 4.364 1.00 87.81 108 ASP A O 1
ATOM 837 N N . GLU A 1 109 ? 10.626 -10.998 5.064 1.00 87.44 109 GLU A N 1
ATOM 838 C CA . GLU A 1 109 ? 10.055 -11.083 3.717 1.00 87.44 109 GLU A CA 1
ATOM 839 C C . GLU A 1 109 ? 9.982 -9.703 3.058 1.00 87.44 109 GLU A C 1
ATOM 841 O O . GLU A 1 109 ? 10.399 -9.562 1.911 1.00 87.44 109 GLU A O 1
ATOM 846 N N . ILE A 1 110 ? 9.513 -8.677 3.780 1.00 87.69 110 ILE A N 1
ATOM 847 C CA . ILE A 1 110 ? 9.449 -7.294 3.279 1.00 87.69 110 ILE A CA 1
ATOM 848 C C . ILE A 1 110 ? 10.846 -6.793 2.902 1.00 87.69 110 ILE A C 1
ATOM 850 O O . ILE A 1 110 ? 11.032 -6.265 1.806 1.00 87.69 110 ILE A O 1
ATOM 854 N N . LEU A 1 111 ? 11.842 -7.009 3.766 1.00 86.25 111 LEU A N 1
ATOM 855 C CA . LEU A 1 111 ? 13.230 -6.640 3.492 1.00 86.25 111 LEU A CA 1
ATOM 856 C C . LEU A 1 111 ? 13.799 -7.410 2.301 1.00 86.25 111 LEU A C 1
ATOM 858 O O . LEU A 1 111 ? 14.498 -6.827 1.478 1.00 86.25 111 LEU A O 1
ATOM 862 N N . SER A 1 112 ? 13.485 -8.700 2.171 1.00 83.00 112 SER A N 1
ATOM 863 C CA . SER A 1 112 ? 13.947 -9.518 1.044 1.00 83.00 112 SER A CA 1
ATOM 864 C C . SER A 1 112 ? 13.329 -9.086 -0.288 1.00 83.00 112 SER A C 1
ATOM 866 O O . SER A 1 112 ? 14.031 -9.072 -1.302 1.00 83.00 112 SER A O 1
ATOM 868 N N . LEU A 1 113 ? 12.042 -8.716 -0.286 1.00 81.25 113 LEU A N 1
ATOM 869 C CA . LEU A 1 113 ? 11.335 -8.174 -1.449 1.00 81.25 113 LEU A CA 1
ATOM 870 C C . LEU A 1 113 ? 11.895 -6.802 -1.840 1.00 81.25 113 LEU A C 1
ATOM 872 O O . LEU A 1 113 ? 12.252 -6.598 -2.997 1.00 81.25 113 LEU A O 1
ATOM 876 N N . ALA A 1 114 ? 12.045 -5.893 -0.872 1.00 78.12 114 ALA A N 1
ATOM 877 C CA . ALA A 1 114 ? 12.601 -4.558 -1.095 1.00 78.12 114 ALA A CA 1
ATOM 878 C C . ALA A 1 114 ? 14.069 -4.604 -1.552 1.00 78.12 114 ALA A C 1
ATOM 880 O O . ALA A 1 114 ? 14.480 -3.830 -2.412 1.00 78.12 114 ALA A O 1
ATOM 881 N N . ALA A 1 115 ? 14.861 -5.543 -1.027 1.00 74.88 115 ALA A N 1
ATOM 882 C CA . ALA A 1 115 ? 16.252 -5.740 -1.429 1.00 74.88 115 ALA A CA 1
ATOM 883 C C . ALA A 1 115 ? 16.404 -6.371 -2.822 1.00 74.88 115 ALA A C 1
ATOM 885 O O . ALA A 1 115 ? 17.531 -6.453 -3.316 1.00 74.88 115 ALA A O 1
ATOM 886 N N . GLY A 1 116 ? 15.304 -6.835 -3.430 1.00 67.19 116 GLY A N 1
ATOM 887 C CA . GLY A 1 116 ? 15.274 -7.404 -4.769 1.00 67.19 116 GLY A CA 1
ATOM 888 C C . GLY A 1 116 ? 16.333 -8.482 -4.953 1.00 67.19 116 GLY A C 1
ATOM 889 O O . GLY A 1 116 ? 17.267 -8.280 -5.718 1.00 67.19 116 GLY A O 1
ATOM 890 N N . ARG A 1 117 ? 16.223 -9.636 -4.277 1.00 53.44 117 ARG A N 1
ATOM 891 C CA . ARG A 1 117 ? 17.151 -10.787 -4.437 1.00 53.44 117 ARG A CA 1
ATOM 892 C C . ARG A 1 117 ? 17.199 -11.403 -5.866 1.00 53.44 117 ARG A C 1
ATOM 894 O O . ARG A 1 117 ? 17.619 -12.545 -6.022 1.00 53.44 117 ARG A O 1
ATOM 901 N N . ALA A 1 118 ? 16.836 -10.653 -6.906 1.00 41.47 118 ALA A N 1
ATOM 902 C CA . ALA A 1 118 ? 17.077 -10.923 -8.319 1.00 41.47 118 ALA A CA 1
ATOM 903 C C . ALA A 1 118 ? 18.111 -9.918 -8.894 1.00 41.47 118 ALA A C 1
ATOM 905 O O . ALA A 1 118 ? 18.196 -8.779 -8.433 1.00 41.47 118 ALA A O 1
ATOM 906 N N . PRO A 1 119 ? 18.933 -10.312 -9.884 1.00 37.16 119 PRO A N 1
ATOM 907 C CA . PRO A 1 119 ? 19.932 -9.429 -10.488 1.00 37.16 119 PRO A CA 1
ATOM 908 C C . PRO A 1 119 ? 19.280 -8.193 -11.129 1.00 37.16 119 PRO A C 1
ATOM 910 O O . PRO A 1 119 ? 18.289 -8.313 -11.841 1.00 37.16 119 PRO A O 1
ATOM 913 N N . GLY A 1 120 ? 19.869 -7.015 -10.892 1.00 47.28 120 GLY A N 1
ATOM 914 C CA . GLY A 1 120 ? 19.323 -5.726 -11.334 1.00 47.28 120 GLY A CA 1
ATOM 915 C C . GLY A 1 120 ? 18.505 -5.027 -10.249 1.00 47.28 120 GLY A C 1
ATOM 916 O O . GLY A 1 120 ? 17.328 -4.743 -10.455 1.00 47.28 120 GLY A O 1
ATOM 917 N N . ARG A 1 121 ? 19.134 -4.742 -9.094 1.00 54.97 121 ARG A N 1
ATOM 918 C CA . ARG A 1 121 ? 18.547 -3.879 -8.055 1.00 54.97 121 ARG A CA 1
ATOM 919 C C . ARG A 1 121 ? 17.952 -2.640 -8.720 1.00 54.97 121 ARG A C 1
ATOM 921 O O . ARG A 1 121 ? 18.655 -1.964 -9.472 1.00 54.97 121 ARG A O 1
ATOM 928 N N . SER A 1 122 ? 16.693 -2.329 -8.411 1.00 53.12 122 SER A N 1
ATOM 929 C CA . SER A 1 122 ? 16.151 -1.005 -8.713 1.00 53.12 122 SER A CA 1
ATOM 930 C C . SER A 1 122 ? 17.134 0.031 -8.137 1.00 53.12 122 SER A C 1
ATOM 932 O O . SER A 1 122 ? 17.464 -0.069 -6.949 1.00 53.12 122 SER A O 1
ATOM 934 N N . PRO A 1 123 ? 17.631 0.998 -8.935 1.00 52.69 123 PRO A N 1
ATOM 935 C CA . PRO A 1 123 ? 18.599 1.997 -8.474 1.00 52.69 123 PRO A CA 1
ATOM 936 C C . PRO A 1 123 ? 18.136 2.786 -7.244 1.00 52.69 123 PRO A C 1
ATOM 938 O O . PRO A 1 123 ? 18.950 3.383 -6.552 1.00 52.69 123 PRO A O 1
ATOM 941 N N . ALA A 1 124 ? 16.832 2.779 -6.963 1.00 53.56 124 ALA A N 1
ATOM 942 C CA . ALA A 1 124 ? 16.238 3.466 -5.830 1.00 53.56 124 ALA A CA 1
ATOM 943 C C . ALA A 1 124 ? 16.343 2.698 -4.490 1.00 53.56 124 ALA A C 1
ATOM 945 O O . ALA A 1 124 ? 15.993 3.247 -3.445 1.00 53.56 124 ALA A O 1
ATOM 946 N N . TRP A 1 125 ? 16.831 1.449 -4.493 1.00 68.38 125 TRP A N 1
ATOM 947 C CA . TRP A 1 125 ? 17.031 0.634 -3.284 1.00 68.38 125 TRP A CA 1
ATOM 948 C C . TRP A 1 125 ? 18.516 0.542 -2.898 1.00 68.38 125 TRP A C 1
ATOM 950 O O . TRP A 1 125 ? 19.110 -0.540 -2.848 1.00 68.38 125 TRP A O 1
ATOM 960 N N . ASP A 1 126 ? 19.113 1.709 -2.635 1.00 68.19 126 ASP A N 1
ATOM 961 C CA . ASP A 1 126 ? 20.444 1.851 -2.031 1.00 68.19 126 ASP A CA 1
ATOM 962 C C . ASP A 1 126 ? 20.498 1.098 -0.678 1.00 68.19 126 ASP A C 1
ATOM 964 O O . ASP A 1 126 ? 19.526 1.141 0.086 1.00 68.19 126 ASP A O 1
ATOM 968 N N . PRO A 1 127 ? 21.604 0.402 -0.345 1.00 75.75 127 PRO A N 1
ATOM 969 C CA . PRO A 1 127 ? 21.873 -0.097 1.004 1.00 75.75 127 PRO A CA 1
ATOM 970 C C . PRO A 1 127 ? 21.459 0.833 2.158 1.00 75.75 127 PRO A C 1
ATOM 972 O O . PRO A 1 127 ? 20.897 0.344 3.137 1.00 75.75 127 PRO A O 1
ATOM 975 N N . ALA A 1 128 ? 21.671 2.149 2.045 1.00 75.25 128 ALA A N 1
AT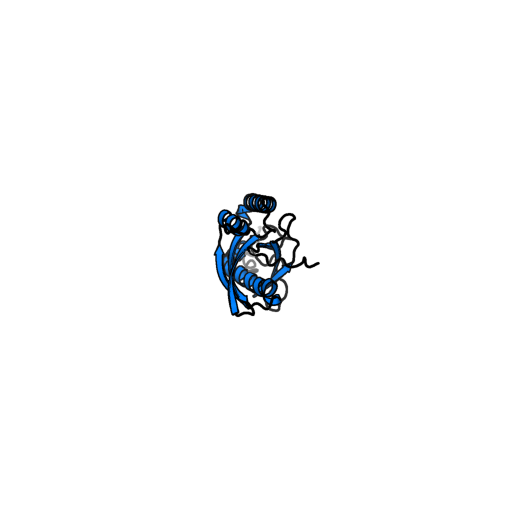OM 976 C CA . ALA A 1 128 ? 21.275 3.110 3.080 1.00 75.25 128 ALA A CA 1
ATOM 977 C C . ALA A 1 128 ? 19.747 3.162 3.292 1.00 75.25 128 ALA A C 1
ATOM 979 O O . ALA A 1 128 ? 19.263 3.240 4.425 1.00 75.25 128 ALA A O 1
ATOM 980 N N . ASN A 1 129 ? 18.973 3.049 2.212 1.00 76.75 129 ASN A N 1
ATOM 981 C CA . ASN A 1 129 ? 17.510 3.036 2.249 1.00 76.75 129 ASN A CA 1
ATOM 982 C C . ASN A 1 129 ? 16.982 1.735 2.864 1.00 76.75 129 ASN A C 1
ATOM 984 O O . ASN A 1 129 ? 16.050 1.752 3.671 1.00 76.75 129 ASN A O 1
ATOM 988 N N . LEU A 1 130 ? 17.624 0.609 2.542 1.00 81.56 130 LEU A N 1
ATOM 989 C CA . LEU A 1 130 ? 17.315 -0.690 3.143 1.00 81.56 130 LEU A CA 1
ATOM 990 C C . LEU A 1 130 ? 17.632 -0.716 4.642 1.00 81.56 130 LEU A C 1
ATOM 992 O O . LEU A 1 130 ? 16.858 -1.276 5.416 1.00 81.56 130 LEU A O 1
ATOM 996 N N . GLU A 1 131 ? 18.723 -0.079 5.071 1.00 84.25 131 GLU A N 1
ATOM 997 C CA . GLU A 1 131 ? 19.050 0.055 6.493 1.00 84.25 131 GLU A CA 1
ATOM 998 C C . GLU A 1 131 ? 18.009 0.910 7.231 1.00 84.25 131 GLU A C 1
ATOM 1000 O O . GLU A 1 131 ? 17.550 0.542 8.315 1.00 84.25 131 GLU A O 1
ATOM 1005 N N . ASN A 1 132 ? 17.576 2.021 6.628 1.00 82.31 132 ASN A N 1
ATOM 1006 C CA . ASN A 1 132 ? 16.522 2.862 7.190 1.00 82.31 132 ASN A CA 1
ATOM 1007 C C . ASN A 1 132 ? 15.187 2.111 7.302 1.00 82.31 132 ASN A C 1
ATOM 1009 O O . ASN A 1 132 ? 14.510 2.223 8.326 1.00 82.31 132 ASN A O 1
ATOM 1013 N N . LEU A 1 133 ? 14.823 1.314 6.293 1.00 85.06 133 LEU A N 1
ATOM 1014 C CA . LEU A 1 133 ? 13.646 0.447 6.340 1.00 85.06 133 LEU A CA 1
ATOM 1015 C C . LEU A 1 133 ? 13.771 -0.618 7.437 1.00 85.06 133 LEU A C 1
ATOM 1017 O O . LEU A 1 133 ? 12.842 -0.796 8.222 1.00 85.06 133 LEU A O 1
ATOM 1021 N N . ALA A 1 134 ? 14.922 -1.285 7.544 1.00 88.00 134 ALA A N 1
ATOM 1022 C CA . ALA A 1 134 ? 15.171 -2.278 8.586 1.00 88.00 134 ALA A CA 1
ATOM 1023 C C . ALA A 1 134 ? 15.036 -1.666 9.989 1.00 88.00 134 ALA A C 1
ATOM 1025 O O . ALA A 1 134 ? 14.345 -2.219 10.846 1.00 88.00 134 ALA A O 1
ATOM 1026 N N . ARG A 1 135 ? 15.611 -0.476 10.207 1.00 87.12 135 ARG A N 1
ATOM 1027 C CA . ARG A 1 135 ? 15.480 0.269 11.467 1.00 87.12 135 ARG A CA 1
ATOM 1028 C C . ARG A 1 135 ? 14.027 0.657 11.755 1.00 87.12 135 ARG A C 1
ATOM 1030 O O . ARG A 1 135 ? 13.582 0.589 12.900 1.00 87.12 135 ARG A O 1
ATOM 1037 N N . TYR A 1 136 ? 13.268 1.037 10.730 1.00 85.19 136 TYR A N 1
ATOM 1038 C CA . TYR A 1 136 ? 11.850 1.361 10.881 1.00 85.19 136 TYR A CA 1
ATOM 1039 C C . TYR A 1 136 ? 11.021 0.140 11.300 1.00 85.19 136 TYR A C 1
ATOM 1041 O O . TYR A 1 136 ? 10.257 0.219 12.259 1.00 85.19 136 TYR A O 1
ATOM 1049 N N . LEU A 1 137 ? 11.228 -1.008 10.650 1.00 87.00 137 LEU A N 1
ATOM 1050 C CA . LEU A 1 137 ? 10.539 -2.259 10.984 1.00 87.00 137 LEU A CA 1
ATOM 1051 C C . LEU A 1 137 ? 10.854 -2.732 12.414 1.00 87.00 137 LEU A C 1
ATOM 1053 O O . LEU A 1 137 ? 9.977 -3.259 13.091 1.00 87.00 137 LEU A O 1
ATOM 1057 N N . GLN A 1 138 ? 12.077 -2.496 12.898 1.00 84.75 138 GLN A N 1
ATOM 1058 C CA . GLN A 1 138 ? 12.488 -2.847 14.263 1.00 84.75 138 GLN A CA 1
ATOM 1059 C C . GLN A 1 138 ? 11.926 -1.915 15.344 1.00 84.75 138 GLN A C 1
ATOM 1061 O O . GLN A 1 138 ? 11.711 -2.352 16.470 1.00 84.75 138 GLN A O 1
ATOM 1066 N N . THR A 1 139 ? 11.713 -0.633 15.035 1.00 81.31 139 THR A N 1
ATOM 1067 C CA . THR A 1 139 ? 11.270 0.370 16.026 1.00 81.31 139 THR A CA 1
ATOM 1068 C C . THR A 1 139 ? 9.752 0.474 16.161 1.00 81.31 139 THR A C 1
ATOM 1070 O O . THR A 1 139 ? 9.273 1.095 17.108 1.00 81.31 139 THR A O 1
ATOM 1073 N N . ALA A 1 140 ? 8.989 -0.135 15.250 1.00 71.00 140 ALA A N 1
ATOM 1074 C CA . ALA A 1 140 ? 7.530 -0.045 15.220 1.00 71.00 140 ALA A CA 1
ATOM 1075 C C . ALA A 1 140 ? 6.783 -1.401 15.096 1.00 71.00 140 ALA A C 1
ATOM 1077 O O . ALA A 1 140 ? 5.728 -1.424 14.451 1.00 71.00 140 ALA A O 1
ATOM 1078 N N . PRO A 1 141 ? 7.251 -2.512 15.708 1.00 65.00 141 PRO A N 1
ATOM 1079 C CA . PRO A 1 141 ? 6.734 -3.857 15.430 1.00 65.00 141 PRO A CA 1
ATOM 1080 C C . PRO A 1 141 ? 5.252 -4.028 15.790 1.00 65.00 141 PRO A C 1
ATOM 1082 O O . PRO A 1 141 ? 4.510 -4.638 15.031 1.00 65.00 141 PRO A O 1
ATOM 1085 N N . ASP A 1 142 ? 4.793 -3.420 16.887 1.00 63.34 142 ASP A N 1
ATOM 1086 C CA . ASP A 1 142 ? 3.419 -3.607 17.384 1.00 63.34 142 ASP A CA 1
ATOM 1087 C C . ASP A 1 142 ? 2.393 -2.674 16.718 1.00 63.34 142 ASP A C 1
ATOM 1089 O O . ASP A 1 142 ? 1.189 -2.786 16.941 1.00 63.34 142 ASP A O 1
ATOM 1093 N N . SER A 1 143 ? 2.861 -1.710 15.921 1.00 74.44 143 SER A N 1
ATOM 1094 C CA . SER A 1 143 ? 2.010 -0.700 15.267 1.00 74.44 143 SER A CA 1
ATOM 1095 C C . SER A 1 143 ? 1.880 -0.898 13.757 1.00 74.44 143 SER A C 1
ATOM 1097 O O . SER A 1 143 ? 1.051 -0.245 13.117 1.00 74.44 143 SER A O 1
ATOM 1099 N N . LEU A 1 144 ? 2.711 -1.775 13.190 1.00 83.94 144 LEU A N 1
ATOM 1100 C CA . LEU A 1 144 ? 2.792 -2.034 11.763 1.00 83.94 144 LEU A CA 1
ATOM 1101 C C . LEU A 1 144 ? 2.175 -3.386 11.438 1.00 83.94 144 LEU A C 1
ATOM 1103 O O . LEU A 1 144 ? 2.640 -4.426 11.893 1.00 83.94 144 LEU A O 1
ATOM 1107 N N . MET A 1 145 ? 1.169 -3.366 10.574 1.00 87.31 145 MET A N 1
ATOM 1108 C CA . MET A 1 145 ? 0.722 -4.555 9.870 1.00 87.31 145 MET A CA 1
ATOM 1109 C C . MET A 1 145 ? 1.417 -4.617 8.515 1.00 87.31 145 MET A C 1
ATOM 1111 O O . MET A 1 145 ? 1.472 -3.637 7.767 1.00 87.31 145 MET A O 1
ATOM 1115 N N . LEU A 1 146 ? 1.989 -5.777 8.222 1.00 90.31 146 LEU A N 1
ATOM 1116 C CA . LEU A 1 146 ? 2.835 -5.996 7.061 1.00 90.31 146 LEU A CA 1
ATOM 1117 C C . LEU A 1 146 ? 2.105 -6.909 6.084 1.00 90.31 146 LEU A C 1
ATOM 1119 O O . LEU A 1 146 ? 1.691 -8.011 6.449 1.00 90.31 146 LEU A O 1
ATOM 1123 N N . TYR A 1 147 ? 1.976 -6.459 4.841 1.00 91.00 147 TYR A N 1
ATOM 1124 C CA . TYR A 1 147 ? 1.340 -7.218 3.773 1.00 91.00 147 TYR A CA 1
ATOM 1125 C C . TYR A 1 147 ? 2.193 -7.210 2.509 1.00 91.00 147 TYR A C 1
ATOM 1127 O O . TYR A 1 147 ? 3.065 -6.365 2.310 1.00 91.00 147 TYR A O 1
ATOM 1135 N N . LYS A 1 148 ? 1.892 -8.144 1.616 1.00 89.88 148 LYS A N 1
ATOM 1136 C CA . LYS A 1 148 ? 2.328 -8.128 0.223 1.00 89.88 148 LYS A CA 1
ATOM 1137 C C . LYS A 1 148 ? 1.109 -8.261 -0.678 1.00 89.88 148 LYS A C 1
ATOM 1139 O O . LYS A 1 148 ? 0.230 -9.077 -0.397 1.00 89.88 148 LYS A O 1
ATOM 1144 N N . ALA A 1 149 ? 1.068 -7.467 -1.741 1.00 88.19 149 ALA A N 1
ATOM 1145 C CA . ALA A 1 149 ? 0.102 -7.614 -2.821 1.00 88.19 149 ALA A CA 1
ATOM 1146 C C . ALA A 1 149 ? 0.800 -8.160 -4.066 1.00 88.19 149 ALA A C 1
ATOM 1148 O O . ALA A 1 149 ? 1.895 -7.716 -4.400 1.00 88.19 149 ALA A O 1
ATOM 1149 N N . VAL A 1 150 ? 0.162 -9.106 -4.750 1.00 87.19 150 VAL A N 1
ATOM 1150 C CA . VAL A 1 150 ? 0.589 -9.591 -6.065 1.00 87.19 150 VAL A CA 1
ATOM 1151 C C . VAL A 1 150 ? -0.356 -9.008 -7.101 1.00 87.19 150 VAL A C 1
ATOM 1153 O O . VAL A 1 150 ? -1.552 -9.302 -7.096 1.00 87.19 150 VAL A O 1
ATOM 1156 N N . VAL A 1 151 ? 0.185 -8.165 -7.972 1.00 85.38 151 VAL A N 1
ATOM 1157 C CA . VAL A 1 151 ? -0.546 -7.455 -9.016 1.00 85.38 151 VAL A CA 1
ATOM 1158 C C . VAL A 1 151 ? -0.169 -8.046 -10.363 1.00 85.38 151 VAL A C 1
ATOM 1160 O O . VAL A 1 151 ? 1.002 -8.096 -10.730 1.00 85.38 151 VAL A O 1
ATOM 1163 N N . ARG A 1 152 ? -1.171 -8.478 -11.122 1.00 86.56 152 ARG A N 1
ATOM 1164 C CA . ARG A 1 152 ? -1.015 -8.857 -12.522 1.00 86.56 152 ARG A CA 1
ATOM 1165 C C . ARG A 1 152 ? -1.186 -7.614 -13.375 1.00 86.56 152 ARG A C 1
ATOM 1167 O O . ARG A 1 152 ? -2.239 -6.987 -13.321 1.00 86.56 152 ARG A O 1
ATOM 1174 N N . VAL A 1 153 ? -0.177 -7.294 -14.171 1.00 84.50 153 VAL A N 1
ATOM 1175 C CA . VAL A 1 153 ? -0.140 -6.138 -15.064 1.00 84.50 153 VAL A CA 1
ATOM 1176 C C . VAL A 1 153 ? -0.118 -6.630 -16.505 1.00 84.50 153 VAL A C 1
ATOM 1178 O O . VAL A 1 153 ? 0.755 -7.404 -16.889 1.00 84.50 153 VAL A O 1
ATOM 1181 N N . GLU A 1 154 ? -1.075 -6.184 -17.308 1.00 84.75 154 GLU A N 1
ATOM 1182 C CA . GLU A 1 154 ? -1.122 -6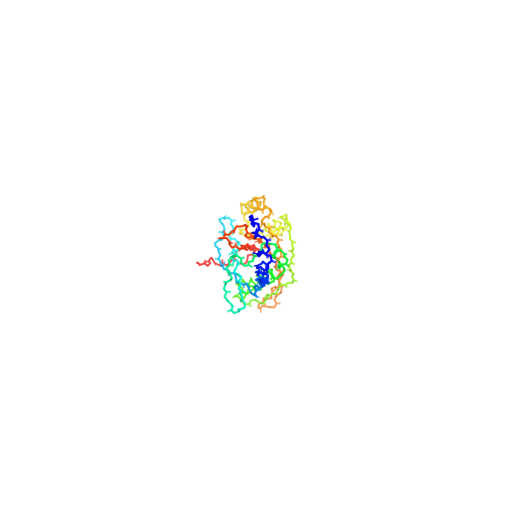.429 -18.750 1.00 84.75 154 GLU A CA 1
ATOM 1183 C C . GLU A 1 154 ? -0.707 -5.154 -19.493 1.00 84.75 154 GLU A C 1
ATOM 1185 O O . GLU A 1 154 ? -1.354 -4.104 -19.376 1.00 84.75 154 GLU A O 1
ATOM 1190 N N . GLY A 1 155 ? 0.407 -5.247 -20.221 1.00 79.25 155 GLY A N 1
ATOM 1191 C CA . GLY A 1 155 ? 0.949 -4.189 -21.060 1.00 79.25 155 GLY A CA 1
ATOM 1192 C C . GLY A 1 155 ? 0.164 -4.014 -22.360 1.00 79.25 155 GLY A C 1
ATOM 1193 O O . GLY A 1 155 ? -0.561 -4.900 -22.810 1.00 79.25 155 GLY A O 1
ATOM 1194 N N . ALA A 1 156 ? 0.329 -2.857 -23.003 1.00 76.81 156 ALA A N 1
ATOM 1195 C CA . ALA A 1 156 ? -0.349 -2.541 -24.265 1.00 76.81 156 ALA A CA 1
ATOM 1196 C C . ALA A 1 156 ? 0.071 -3.453 -25.437 1.00 76.81 156 ALA A C 1
ATOM 1198 O O . ALA A 1 156 ? -0.667 -3.597 -26.408 1.00 76.81 156 ALA A O 1
ATOM 1199 N N . ASP A 1 157 ? 1.246 -4.074 -25.341 1.00 80.00 157 ASP A N 1
ATOM 1200 C CA . ASP A 1 157 ? 1.780 -5.067 -26.277 1.00 80.00 157 ASP A CA 1
ATOM 1201 C C . ASP A 1 157 ? 1.247 -6.492 -26.025 1.00 80.00 157 ASP A C 1
ATOM 1203 O O . ASP A 1 157 ? 1.651 -7.434 -26.706 1.00 80.00 157 ASP A O 1
ATOM 1207 N N . GLY A 1 158 ? 0.341 -6.659 -25.055 1.00 78.50 158 GLY A N 1
ATOM 1208 C CA . GLY A 1 158 ? -0.186 -7.954 -24.629 1.00 78.50 158 GLY A CA 1
ATOM 1209 C C . GLY A 1 158 ? 0.765 -8.738 -23.723 1.00 78.50 158 GLY A C 1
ATOM 1210 O O . GLY A 1 158 ? 0.469 -9.886 -23.385 1.00 78.50 158 GLY A O 1
ATOM 1211 N N . SER A 1 159 ? 1.897 -8.150 -23.319 1.00 81.06 159 SER A N 1
ATOM 1212 C CA . SER A 1 159 ? 2.760 -8.747 -22.303 1.00 81.06 159 SER A CA 1
ATOM 1213 C C . SER A 1 159 ? 2.035 -8.798 -20.959 1.00 81.06 159 SER A C 1
ATOM 1215 O O . SER A 1 159 ? 1.268 -7.904 -20.604 1.00 81.06 159 SER A O 1
ATOM 1217 N N . VAL A 1 160 ? 2.269 -9.867 -20.201 1.00 82.50 160 VAL A N 1
ATOM 1218 C CA . VAL A 1 160 ? 1.743 -10.016 -18.844 1.00 82.50 160 VAL A CA 1
ATOM 1219 C C . VAL A 1 160 ? 2.926 -10.105 -17.898 1.00 82.50 160 VAL A C 1
ATOM 1221 O O . VAL A 1 160 ? 3.783 -10.974 -18.053 1.00 82.50 160 VAL A O 1
ATOM 1224 N N . ALA A 1 161 ? 2.954 -9.209 -16.922 1.00 81.88 161 ALA A N 1
ATOM 1225 C CA . ALA A 1 161 ? 3.926 -9.188 -15.847 1.00 81.88 161 ALA A CA 1
ATOM 1226 C C . ALA A 1 161 ? 3.218 -9.345 -14.500 1.00 81.88 161 ALA A C 1
ATOM 1228 O O . ALA A 1 161 ? 2.062 -8.953 -14.333 1.00 81.88 161 ALA A O 1
ATOM 1229 N N . GLU A 1 162 ? 3.925 -9.910 -13.531 1.00 82.06 162 GLU A N 1
ATOM 1230 C CA . GLU A 1 162 ? 3.486 -9.933 -12.141 1.00 82.06 162 GLU A CA 1
ATOM 1231 C C . GLU A 1 162 ? 4.416 -9.052 -11.319 1.00 82.06 162 GLU A C 1
ATOM 1233 O O . GLU A 1 162 ? 5.638 -9.199 -11.357 1.00 82.06 162 GLU A O 1
ATOM 1238 N N . GLU A 1 163 ? 3.822 -8.128 -10.575 1.00 82.12 163 GLU A N 1
ATOM 1239 C CA . GLU A 1 163 ? 4.517 -7.239 -9.663 1.00 82.12 163 GLU A CA 1
ATOM 1240 C C . GLU A 1 163 ? 4.108 -7.582 -8.230 1.00 82.12 163 GLU A C 1
ATOM 1242 O O . GLU A 1 163 ? 2.927 -7.621 -7.891 1.00 82.12 163 GLU A O 1
ATOM 1247 N N . THR A 1 164 ? 5.091 -7.849 -7.370 1.00 84.88 164 THR A N 1
ATOM 1248 C CA . THR A 1 164 ? 4.849 -8.000 -5.931 1.00 84.88 164 THR A CA 1
ATOM 1249 C C . THR A 1 164 ? 5.163 -6.685 -5.235 1.00 84.88 164 THR A C 1
ATOM 1251 O O . THR A 1 164 ? 6.295 -6.213 -5.298 1.00 84.88 164 THR A O 1
ATOM 1254 N N . VAL A 1 165 ? 4.178 -6.117 -4.544 1.00 85.19 165 VAL A N 1
ATOM 1255 C CA . VAL A 1 165 ? 4.270 -4.823 -3.861 1.00 85.19 165 VAL A CA 1
ATOM 1256 C C . VAL A 1 165 ? 4.219 -5.040 -2.345 1.00 85.19 165 VAL A C 1
ATOM 1258 O O . VAL A 1 165 ? 3.173 -5.427 -1.815 1.00 85.19 165 VAL A O 1
ATOM 1261 N N . PRO A 1 166 ? 5.327 -4.808 -1.620 1.00 87.38 166 PRO A N 1
ATOM 1262 C CA . PRO A 1 166 ? 5.313 -4.687 -0.168 1.00 87.38 166 PRO A CA 1
ATOM 1263 C C . PRO A 1 166 ? 4.442 -3.517 0.304 1.00 87.38 166 PRO A C 1
ATOM 1265 O O . PRO A 1 166 ? 4.579 -2.386 -0.172 1.00 87.38 166 PRO A O 1
ATOM 1268 N N . LEU A 1 167 ? 3.578 -3.790 1.282 1.00 89.06 167 LEU A N 1
ATOM 1269 C CA . LEU A 1 167 ? 2.663 -2.833 1.897 1.00 89.06 167 LEU A CA 1
ATOM 1270 C C . LEU A 1 167 ? 2.930 -2.774 3.405 1.00 89.06 167 LEU A C 1
ATOM 1272 O O . LEU A 1 167 ? 2.867 -3.788 4.103 1.00 89.06 167 LEU A O 1
ATOM 1276 N N . LEU A 1 168 ? 3.192 -1.576 3.918 1.00 90.12 168 LEU A N 1
ATOM 1277 C CA . LEU A 1 168 ? 3.319 -1.308 5.348 1.00 90.12 168 LEU A CA 1
ATOM 1278 C C . LEU A 1 168 ? 2.129 -0.458 5.773 1.00 90.12 168 LEU A C 1
ATOM 1280 O O . LEU A 1 168 ? 2.014 0.700 5.365 1.00 90.12 168 LEU A O 1
ATOM 1284 N N . VAL A 1 169 ? 1.254 -1.029 6.593 1.00 88.56 169 VAL A N 1
ATOM 1285 C CA . VAL A 1 169 ? 0.057 -0.357 7.095 1.00 88.56 169 VAL A CA 1
ATOM 1286 C C . VAL A 1 169 ? 0.255 -0.044 8.565 1.00 88.56 169 VAL A C 1
ATOM 1288 O O . VAL A 1 169 ? 0.366 -0.937 9.401 1.00 88.56 169 VAL A O 1
ATOM 1291 N N . ARG A 1 170 ? 0.297 1.243 8.893 1.00 85.81 170 ARG A N 1
ATOM 1292 C CA . ARG A 1 170 ? 0.332 1.723 10.269 1.00 85.81 170 ARG A CA 1
ATOM 1293 C C . ARG A 1 170 ? -1.051 2.196 10.670 1.00 85.81 170 ARG A C 1
ATOM 1295 O O . ARG A 1 170 ? -1.486 3.265 10.236 1.00 85.81 170 ARG A O 1
ATOM 1302 N N . PHE A 1 171 ? -1.704 1.434 11.535 1.00 79.19 171 PHE A N 1
ATOM 1303 C CA . PHE A 1 171 ? -2.943 1.879 12.157 1.00 79.19 171 PHE A CA 1
ATOM 1304 C C . PHE A 1 171 ? -2.643 2.923 13.227 1.00 79.19 171 PHE A C 1
ATOM 1306 O O . PHE A 1 171 ? -1.667 2.817 13.975 1.00 79.19 171 PHE A O 1
ATOM 1313 N N . LYS A 1 172 ? -3.473 3.963 13.286 1.00 76.25 172 LYS A N 1
ATOM 1314 C CA . LYS A 1 172 ? -3.380 5.000 14.307 1.00 76.25 172 LYS A CA 1
ATOM 1315 C C . LYS A 1 172 ? -3.473 4.374 15.695 1.00 76.25 172 LYS A C 1
ATOM 1317 O O . LYS A 1 172 ? -4.294 3.492 15.927 1.00 76.25 172 LYS A O 1
ATOM 1322 N N . GLN A 1 173 ? -2.680 4.885 16.627 1.00 67.69 173 GLN A N 1
ATOM 1323 C CA . GLN A 1 173 ? -2.756 4.497 18.039 1.00 67.69 173 GLN A CA 1
ATOM 1324 C C . GLN A 1 173 ? -3.318 5.619 18.927 1.00 67.69 173 GLN A C 1
ATOM 1326 O O . GLN A 1 173 ? -3.780 5.347 20.031 1.00 67.69 173 GLN A O 1
ATOM 1331 N N . CYS A 1 174 ? -3.340 6.863 18.431 1.00 63.91 174 CYS A N 1
ATOM 1332 C CA . CYS A 1 174 ? -3.795 8.046 19.163 1.00 63.91 174 CYS A CA 1
ATOM 1333 C C . CYS A 1 174 ? -4.894 8.805 18.393 1.00 63.91 174 CYS A C 1
ATOM 1335 O O . CYS A 1 174 ? -4.870 8.811 17.158 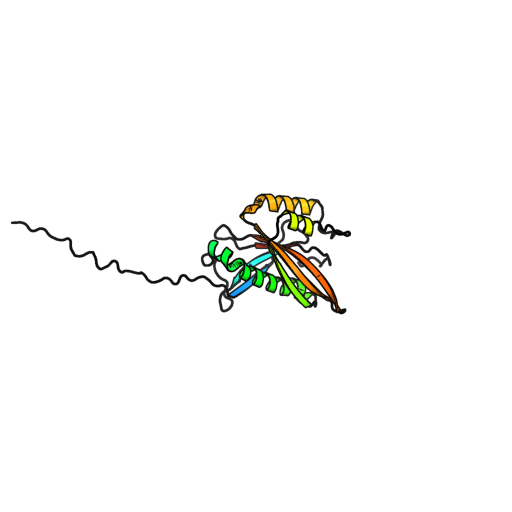1.00 63.91 174 CYS A O 1
ATOM 1337 N N . PRO A 1 175 ? -5.820 9.491 19.091 1.00 64.00 175 PRO A N 1
ATOM 1338 C CA . PRO A 1 175 ? -6.689 10.502 18.483 1.00 64.00 175 PRO A CA 1
ATOM 1339 C C . PRO A 1 175 ? -5.858 11.611 17.812 1.00 64.00 175 PRO A C 1
ATOM 1341 O O . PRO A 1 175 ? -4.792 11.970 18.313 1.00 64.00 175 PRO A O 1
ATOM 1344 N N . GLY A 1 176 ? -6.326 12.153 16.691 1.00 64.69 176 GLY A N 1
ATOM 1345 C CA . GLY A 1 176 ? -5.651 13.174 15.881 1.00 64.69 176 GLY A CA 1
ATOM 1346 C C . GLY A 1 176 ? -4.685 12.633 14.822 1.00 64.69 176 GLY A C 1
ATOM 1347 O O . GLY A 1 176 ? -4.034 13.422 14.137 1.00 64.69 176 GLY A O 1
ATOM 1348 N N . GLN A 1 177 ? -4.528 11.311 14.713 1.00 71.00 177 GLN A N 1
ATOM 1349 C CA . GLN A 1 177 ? -3.690 10.665 13.704 1.00 71.00 177 GLN A CA 1
ATOM 1350 C C . GLN A 1 177 ? -4.530 9.791 12.781 1.00 71.00 177 GLN A C 1
ATOM 1352 O O . GLN A 1 177 ? -5.413 9.061 13.224 1.00 71.00 177 GLN A O 1
ATOM 1357 N N . ARG A 1 178 ? -4.180 9.779 11.498 1.00 75.56 178 ARG A N 1
ATOM 1358 C CA . ARG A 1 178 ? -4.805 8.906 10.503 1.00 75.56 178 ARG A CA 1
ATOM 1359 C C . ARG A 1 178 ? -3.947 7.684 10.208 1.00 75.56 178 ARG A C 1
ATOM 1361 O O . ARG A 1 178 ? -2.736 7.682 10.451 1.00 75.56 178 ARG A O 1
ATOM 1368 N N . ASP A 1 179 ? -4.601 6.637 9.712 1.00 82.31 179 ASP A N 1
ATOM 1369 C CA . ASP A 1 179 ? -3.911 5.416 9.309 1.00 82.31 179 ASP A CA 1
ATOM 1370 C C . ASP A 1 179 ? -3.048 5.716 8.081 1.00 82.31 179 ASP A C 1
ATOM 1372 O O . ASP A 1 179 ? -3.422 6.499 7.203 1.00 82.31 179 ASP A O 1
ATOM 1376 N N . LEU A 1 180 ? -1.861 5.122 8.040 1.00 84.69 180 LEU A N 1
ATOM 1377 C CA . LEU A 1 180 ? -0.858 5.425 7.030 1.00 84.69 180 LEU A CA 1
ATOM 1378 C C . LEU A 1 180 ? -0.447 4.158 6.306 1.00 84.69 180 LEU A C 1
ATOM 1380 O O . LEU A 1 180 ? -0.000 3.194 6.919 1.00 84.69 180 LEU A O 1
ATOM 1384 N N . LEU A 1 181 ? -0.541 4.206 4.988 1.00 86.19 181 LEU A N 1
ATOM 1385 C CA . LEU A 1 181 ? -0.089 3.176 4.075 1.00 86.19 181 LEU A CA 1
ATOM 1386 C C . LEU A 1 181 ? 1.227 3.617 3.444 1.00 86.19 181 LEU A C 1
ATOM 1388 O O . LEU A 1 181 ? 1.342 4.736 2.951 1.00 86.19 181 LEU A O 1
ATOM 1392 N N . SER A 1 182 ? 2.218 2.736 3.435 1.00 85.69 182 SER A N 1
ATOM 1393 C CA . SER A 1 182 ? 3.450 2.923 2.670 1.00 85.69 182 SER A CA 1
ATOM 1394 C C . SER A 1 182 ? 3.628 1.756 1.708 1.00 85.69 182 SER A C 1
ATOM 1396 O O . SER A 1 182 ? 3.600 0.598 2.118 1.00 85.69 182 SER A O 1
ATOM 1398 N N . LEU A 1 183 ? 3.787 2.079 0.431 1.00 82.25 183 LEU A N 1
ATOM 1399 C CA . LEU A 1 183 ? 3.958 1.154 -0.680 1.00 82.25 183 LEU A CA 1
ATOM 1400 C C . LEU A 1 183 ? 5.401 1.199 -1.139 1.00 82.25 183 LEU A C 1
ATOM 1402 O O . LEU A 1 183 ? 5.932 2.289 -1.340 1.00 82.25 183 LEU A O 1
ATOM 1406 N N . PHE A 1 184 ? 6.003 0.040 -1.360 1.00 77.12 184 PHE A N 1
ATOM 1407 C CA . PHE A 1 184 ? 7.359 -0.061 -1.883 1.00 77.12 184 PHE A CA 1
ATOM 1408 C C . PHE A 1 184 ? 7.283 -0.719 -3.254 1.00 77.12 184 PHE A C 1
ATOM 1410 O O . PHE A 1 184 ? 6.846 -1.857 -3.362 1.00 77.12 184 PHE A O 1
ATOM 1417 N N . PHE A 1 185 ? 7.686 -0.023 -4.313 1.00 71.94 185 PHE A N 1
ATOM 1418 C CA . PHE A 1 185 ? 7.687 -0.612 -5.652 1.00 71.94 185 PHE A CA 1
ATOM 1419 C C . PHE A 1 185 ? 8.989 -1.381 -5.879 1.00 71.94 185 PHE A C 1
ATOM 1421 O O . PHE A 1 185 ? 10.090 -0.842 -5.718 1.00 71.94 185 PHE A O 1
ATOM 1428 N N . VAL A 1 186 ? 8.868 -2.664 -6.227 1.00 62.28 186 VAL A N 1
ATOM 1429 C CA . VAL A 1 186 ? 10.024 -3.550 -6.439 1.00 62.28 186 VAL A CA 1
ATOM 1430 C C . VAL A 1 186 ? 10.637 -3.317 -7.824 1.00 62.28 186 VAL A C 1
ATOM 1432 O O . VAL A 1 186 ? 11.855 -3.412 -7.976 1.00 62.28 186 VAL A O 1
ATOM 1435 N N . THR A 1 187 ? 9.832 -2.924 -8.816 1.00 58.50 187 THR A N 1
ATOM 1436 C CA . THR A 1 187 ? 10.288 -2.669 -10.189 1.00 58.50 187 THR A CA 1
ATOM 1437 C C . THR A 1 187 ? 10.225 -1.192 -10.568 1.00 58.50 187 THR A C 1
ATOM 1439 O O . THR A 1 187 ? 9.187 -0.542 -10.502 1.00 58.50 187 THR A O 1
ATOM 1442 N N . THR A 1 188 ? 11.363 -0.657 -11.011 1.00 53.00 188 THR A N 1
ATOM 1443 C CA . THR A 1 188 ? 11.508 0.707 -11.527 1.00 53.00 188 THR A CA 1
ATOM 1444 C C . THR A 1 188 ? 11.212 0.747 -13.015 1.00 53.00 188 THR A C 1
ATOM 1446 O O . THR A 1 188 ? 12.097 0.491 -13.827 1.00 53.00 188 THR A O 1
ATOM 1449 N N . THR A 1 189 ? 10.023 1.196 -13.396 1.00 48.28 189 THR A N 1
ATOM 1450 C CA . THR A 1 189 ? 10.056 2.247 -14.417 1.00 48.28 189 THR A CA 1
ATOM 1451 C C . THR A 1 189 ? 10.150 3.548 -13.626 1.00 48.28 189 THR A C 1
ATOM 1453 O O . THR A 1 189 ? 9.193 3.867 -12.923 1.00 48.28 189 THR A O 1
ATOM 1456 N N . PRO A 1 190 ? 11.310 4.230 -13.600 1.00 40.06 190 PRO A N 1
ATOM 1457 C CA . PRO A 1 190 ? 11.448 5.468 -12.846 1.00 40.06 190 PRO A CA 1
ATOM 1458 C C . PRO A 1 190 ? 10.450 6.484 -13.407 1.00 40.06 190 PRO A C 1
ATOM 1460 O O . PRO A 1 190 ? 10.567 6.919 -14.551 1.00 40.06 190 PRO A O 1
ATOM 1463 N N . GLU A 1 191 ? 9.434 6.819 -12.619 1.00 43.94 191 GLU A N 1
ATOM 1464 C CA . GLU A 1 191 ? 8.512 7.897 -12.953 1.00 43.94 191 GLU A CA 1
ATOM 1465 C C . GLU A 1 191 ? 9.178 9.221 -12.548 1.00 43.94 191 GLU A C 1
ATOM 1467 O O . GLU A 1 191 ? 9.755 9.295 -11.456 1.00 43.94 191 GLU A O 1
ATOM 1472 N N . PRO A 1 192 ? 9.147 10.266 -13.395 1.00 36.88 192 PRO A N 1
ATOM 1473 C CA . PRO A 1 192 ? 9.632 11.579 -12.998 1.00 36.88 192 PRO A CA 1
ATOM 1474 C C . PRO A 1 192 ? 8.904 12.027 -11.729 1.00 36.88 192 PRO A C 1
ATOM 1476 O O . PRO A 1 192 ? 7.698 11.815 -11.589 1.00 36.88 192 PRO A O 1
ATOM 1479 N N . ALA A 1 193 ? 9.648 12.630 -10.799 1.00 36.91 193 ALA A N 1
ATOM 1480 C CA . ALA A 1 193 ? 9.092 13.166 -9.566 1.00 36.91 193 ALA A CA 1
ATOM 1481 C C . ALA A 1 193 ? 7.890 14.061 -9.901 1.00 36.91 193 ALA A C 1
ATOM 1483 O O . ALA A 1 193 ? 8.038 15.064 -10.604 1.00 36.91 193 ALA A O 1
ATOM 1484 N N . ARG A 1 194 ? 6.693 13.670 -9.447 1.00 43.78 194 A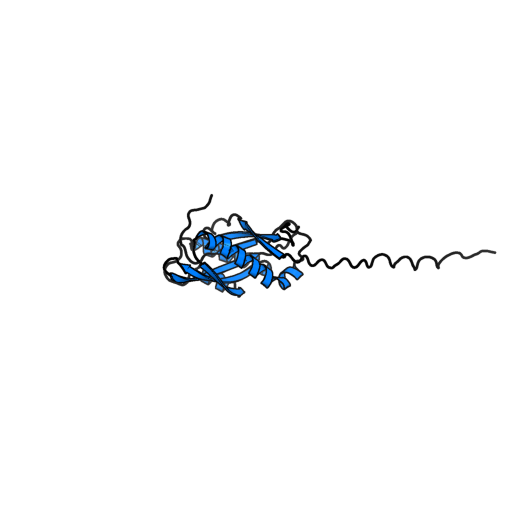RG A N 1
ATOM 1485 C CA . ARG A 1 194 ? 5.536 14.560 -9.524 1.00 43.78 194 ARG A CA 1
ATOM 1486 C C . ARG A 1 194 ? 5.746 15.684 -8.499 1.00 43.78 194 ARG A C 1
ATOM 1488 O O . ARG A 1 194 ? 6.147 15.365 -7.377 1.00 43.78 194 ARG A O 1
ATOM 1495 N N . PRO A 1 195 ? 5.552 16.951 -8.898 1.00 35.69 195 PRO A N 1
ATOM 1496 C CA . PRO A 1 195 ? 5.670 18.099 -8.004 1.00 35.69 195 PRO A CA 1
ATOM 1497 C C . PRO A 1 195 ? 4.633 18.069 -6.877 1.00 35.69 195 PRO A C 1
ATOM 1499 O O . PRO A 1 195 ? 3.549 17.470 -7.078 1.00 35.69 195 PRO A O 1
#

Secondary structure (DSSP, 8-state):
-------SSSSSS----------------EEEEEEEPPPTT-TTEEEEEEEEE-TTSPBPPTTSS-HHHHHHSHHHHHHHHHHHHIIIIIGGGT-EEEEEEEEE--HHHHHHHHTT-SSS--TT--HHHHHHHHHHHHH-TTTEEEEEEEEEEE-TTS-EEEEEEEEEEE---STT--EEEEEE-SS---PPPP-

pLDDT: mean 72.15, std 16.64, range [35.69, 91.0]

Radius of gyration: 24.18 Å; chains: 1; bounding box: 68×30×95 Å

Sequence (195 aa):
MVRPRCLFRLMSCLWLVTVALPLVAATFDTIRLEPRLAPAGWENARRYEIAYLATGGEELGEPDFPLHAKAQEIDFIMAGVVRELLAREYGPKGVKADTQAVATATADEILSLAAGRAPGRSPAWDPANLENLARYLQTAPDSLMLYKAVVRVEGADGSVAEETVPLLVRFKQCPGQRDLLSLFFVTTTPEPARP